Protein AF-A0A167TPV3-F1 (afdb_monomer)

Nearest PDB structures (foldseek):
  5uvm-assembly1_A  TM=7.868E-01  e=6.241E-05  Acetivibrio thermocellus DSM 1313
  4ndi-assembly2_B  TM=7.103E-01  e=3.640E-05  Homo sapiens
  6cvq-assembly2_B  TM=7.096E-01  e=4.357E-05  Homo sapiens
  6d6j-assembly1_A  TM=6.491E-01  e=2.885E-03  Legionella pneumophila subsp. pneumophila str. Philadelphia 1
  3r6f-assembly1_A-2  TM=6.588E-01  e=4.818E-02  Encephalitozoon cuniculi GB-M1

Solvent-accessible surface area (backbone atoms only — not comparable to full-atom values): 13509 Å² total; per-residue (Å²): 116,68,68,58,54,52,51,52,52,51,49,53,51,52,48,56,66,48,47,52,56,51,50,46,65,69,65,59,65,88,56,82,74,80,61,93,69,57,62,84,73,38,73,74,70,50,68,50,87,79,31,60,75,43,64,61,84,71,84,77,82,66,91,43,77,70,49,43,65,80,54,62,69,78,56,86,66,42,63,44,37,37,30,28,53,44,88,81,56,68,31,83,42,32,37,38,31,28,54,65,63,92,40,53,32,74,76,74,67,44,68,75,81,56,78,69,70,72,84,65,63,54,82,78,61,72,79,78,71,77,92,71,83,58,53,55,51,51,54,54,49,37,49,48,51,54,48,52,55,58,50,67,72,48,86,50,66,72,48,62,74,38,59,48,53,22,30,56,31,40,65,39,85,73,56,93,93,42,59,47,72,67,61,53,91,57,79,44,37,44,43,37,40,38,28,44,68,80,42,74,80,60,50,57,55,67,67,34,74,86,44,21,43,41,49,69,58,51,53,54,54,56,74,73,107

Organism: Cordyceps fumosorosea (strain ARSEF 2679) (NCBI:txid1081104)

Secondary structure (DSSP, 8-state):
-HHHHHHHHHHHHHHHHHHHHHHHHHH--S-----SS-GGG-GGGT-STTSEEEE-SSPPPPSSTTHHHHSS---TTGGGEEEEE-SS-SEEEEEEEEESS----STT--TTS--TTTTS--TTSSSS-SSS--HHHHHHHHHHHHHHHHHHT---HHHHHTEEEEEE---EEEETTEEEPP--SSSS--EEEEEEES-HHHHHHHH-TTTEEEHHHHHHHHHH-

Mean predicted aligned error: 10.51 Å

Structure (mmCIF, N/CA/C/O backbone):
data_AF-A0A167TPV3-F1
#
_entry.id   AF-A0A167TPV3-F1
#
loop_
_atom_site.group_PDB
_atom_site.id
_atom_site.type_symbol
_atom_site.label_atom_id
_atom_site.label_alt_id
_atom_site.label_comp_id
_atom_site.label_asym_id
_atom_site.label_entity_id
_atom_site.label_seq_id
_atom_site.pdbx_PDB_ins_code
_atom_site.Cartn_x
_atom_site.Cartn_y
_atom_site.Cartn_z
_atom_site.occupancy
_atom_site.B_iso_or_equiv
_atom_site.auth_seq_id
_atom_site.auth_comp_id
_atom_site.auth_asym_id
_atom_site.auth_atom_id
_atom_site.pdbx_PDB_model_num
ATOM 1 N N . MET A 1 1 ? 31.832 39.580 -0.553 1.00 79.12 1 MET A N 1
ATOM 2 C CA . MET A 1 1 ? 32.212 38.209 -0.124 1.00 79.12 1 MET A CA 1
ATOM 3 C C . MET A 1 1 ? 31.030 37.329 0.304 1.00 79.12 1 MET A C 1
ATOM 5 O O . MET A 1 1 ? 31.082 36.138 0.033 1.00 79.12 1 MET A O 1
ATOM 9 N N . GLN A 1 2 ? 29.961 37.854 0.922 1.00 88.62 2 GLN A N 1
ATOM 10 C CA . GLN A 1 2 ? 28.818 37.031 1.367 1.00 88.62 2 GLN A CA 1
ATOM 11 C C . GLN A 1 2 ? 28.069 36.313 0.225 1.00 88.62 2 GLN A C 1
ATOM 13 O O . GLN A 1 2 ? 27.700 35.152 0.367 1.00 88.62 2 GLN A O 1
ATOM 18 N N . TRP A 1 3 ? 27.894 36.965 -0.930 1.00 88.81 3 TRP A N 1
ATOM 19 C CA . TRP A 1 3 ? 27.195 36.376 -2.080 1.00 88.81 3 TRP A CA 1
ATOM 20 C C . TRP A 1 3 ? 27.910 35.137 -2.648 1.00 88.81 3 TRP A C 1
ATOM 22 O O . TRP A 1 3 ? 27.253 34.172 -3.022 1.00 88.81 3 TRP A O 1
ATOM 32 N N . ILE A 1 4 ? 29.250 35.120 -2.619 1.00 91.38 4 ILE A N 1
ATOM 33 C CA . ILE A 1 4 ? 30.065 33.969 -3.035 1.00 91.38 4 ILE A CA 1
ATOM 34 C C . ILE A 1 4 ? 29.797 32.779 -2.106 1.00 91.38 4 ILE A C 1
ATOM 36 O O . ILE A 1 4 ? 29.544 31.675 -2.578 1.00 91.38 4 ILE A O 1
ATOM 40 N N . LYS A 1 5 ? 29.762 33.001 -0.783 1.00 89.38 5 LYS A N 1
ATOM 41 C CA . LYS A 1 5 ? 29.436 31.948 0.197 1.00 89.38 5 LYS A CA 1
ATOM 42 C C . LYS A 1 5 ? 28.030 31.377 -0.023 1.00 89.38 5 LYS A C 1
ATOM 44 O O . LYS A 1 5 ? 27.846 30.165 0.027 1.00 89.38 5 LYS A O 1
ATOM 49 N N . ASN A 1 6 ? 27.054 32.234 -0.324 1.00 90.06 6 ASN A N 1
ATOM 50 C CA . ASN A 1 6 ? 25.685 31.801 -0.608 1.00 90.06 6 ASN A CA 1
ATOM 51 C C . ASN A 1 6 ? 25.601 30.966 -1.900 1.00 90.06 6 ASN A C 1
ATOM 53 O O . ASN A 1 6 ? 24.918 29.944 -1.914 1.00 90.06 6 ASN A O 1
ATOM 57 N N . ALA A 1 7 ? 26.330 31.352 -2.952 1.00 90.62 7 ALA A N 1
ATOM 58 C CA . ALA A 1 7 ? 26.386 30.603 -4.208 1.00 90.62 7 ALA A CA 1
ATOM 59 C C . ALA A 1 7 ? 27.027 29.213 -4.031 1.00 90.62 7 ALA A C 1
ATOM 61 O O . ALA A 1 7 ? 26.488 28.224 -4.525 1.00 90.62 7 ALA A O 1
ATOM 62 N N . PHE A 1 8 ? 28.119 29.115 -3.264 1.00 92.31 8 PHE A N 1
ATOM 63 C CA . PHE A 1 8 ? 28.743 27.828 -2.933 1.00 92.31 8 PHE A CA 1
ATOM 64 C C . PHE A 1 8 ? 27.812 26.916 -2.125 1.00 92.31 8 PHE A C 1
ATOM 66 O O . PHE A 1 8 ? 27.700 25.732 -2.439 1.00 92.31 8 PHE A O 1
ATOM 73 N N . ASN A 1 9 ? 27.097 27.458 -1.134 1.00 86.69 9 ASN A N 1
ATOM 74 C CA . ASN A 1 9 ? 26.125 26.684 -0.358 1.00 86.69 9 ASN A CA 1
ATOM 75 C C . ASN A 1 9 ? 24.973 26.174 -1.233 1.00 86.69 9 ASN A C 1
ATOM 77 O O . ASN A 1 9 ? 24.596 25.008 -1.129 1.00 86.69 9 ASN A O 1
ATOM 81 N N . PHE A 1 10 ? 24.441 27.012 -2.127 1.00 90.50 10 PHE A N 1
ATOM 82 C CA . PHE A 1 10 ? 23.387 26.601 -3.054 1.00 90.50 10 PHE A CA 1
ATOM 83 C C . PHE A 1 10 ? 23.862 25.496 -4.004 1.00 90.50 10 PHE A C 1
ATOM 85 O O . PHE A 1 10 ? 23.169 24.493 -4.171 1.00 90.50 10 PHE A O 1
ATOM 92 N N . LEU A 1 11 ? 25.065 25.633 -4.573 1.00 91.44 11 LEU A N 1
ATOM 93 C CA . LEU A 1 11 ? 25.644 24.624 -5.456 1.00 91.44 11 LEU A CA 1
ATOM 94 C C . LEU A 1 11 ? 25.898 23.304 -4.718 1.00 91.44 11 LEU A C 1
ATOM 96 O O . LEU A 1 11 ? 25.552 22.248 -5.237 1.00 91.44 11 LEU A O 1
ATOM 100 N N . ALA A 1 12 ? 26.436 23.344 -3.497 1.00 86.88 12 ALA A N 1
ATOM 101 C CA . ALA A 1 12 ? 26.650 22.145 -2.686 1.00 86.88 12 ALA A CA 1
ATOM 102 C C . ALA A 1 12 ? 25.328 21.422 -2.379 1.00 86.88 12 ALA A C 1
ATOM 104 O O . ALA A 1 12 ? 25.243 20.198 -2.495 1.00 86.88 12 ALA A O 1
ATOM 105 N N . ILE A 1 13 ? 24.274 22.177 -2.055 1.00 82.56 13 ILE A N 1
ATOM 106 C CA . ILE A 1 13 ? 22.928 21.637 -1.850 1.00 82.56 13 ILE A CA 1
ATOM 107 C C . ILE A 1 13 ? 22.397 21.018 -3.152 1.00 82.56 13 ILE A C 1
ATOM 109 O O . ILE A 1 13 ? 21.957 19.869 -3.141 1.00 82.56 13 ILE A O 1
ATOM 113 N N . ALA A 1 14 ? 22.488 21.724 -4.282 1.00 84.75 14 ALA A N 1
ATOM 114 C CA . ALA A 1 14 ? 22.047 21.221 -5.583 1.00 84.75 14 ALA A CA 1
ATOM 115 C C . ALA A 1 14 ? 22.793 19.938 -5.992 1.00 84.75 14 ALA A C 1
ATOM 117 O O . ALA A 1 14 ? 22.165 18.968 -6.413 1.00 84.75 14 ALA A O 1
ATOM 118 N N . VAL A 1 15 ? 24.113 19.885 -5.789 1.00 85.62 15 VAL A N 1
ATOM 119 C CA . VAL A 1 15 ? 24.931 18.689 -6.032 1.00 85.62 15 VAL A CA 1
ATOM 120 C C . VAL A 1 15 ? 24.485 17.539 -5.129 1.00 85.62 15 VAL A C 1
ATOM 122 O O . VAL A 1 15 ? 24.293 16.436 -5.627 1.00 85.62 15 VAL A O 1
ATOM 125 N N . LEU A 1 16 ? 24.218 17.766 -3.839 1.00 76.50 16 LEU A N 1
ATOM 126 C CA . LEU A 1 16 ? 23.683 16.720 -2.953 1.00 76.50 16 LEU A CA 1
ATOM 127 C C . LEU A 1 16 ? 22.317 16.188 -3.421 1.00 76.50 16 LEU A C 1
ATOM 129 O O . LEU A 1 16 ? 22.057 14.984 -3.312 1.00 76.50 16 LEU A O 1
ATOM 133 N N . TYR A 1 17 ? 21.462 17.059 -3.964 1.00 75.88 17 TYR A N 1
ATOM 134 C CA . TYR A 1 17 ? 20.163 16.679 -4.525 1.00 75.88 17 TYR A CA 1
ATOM 135 C C . TYR A 1 17 ? 20.248 16.009 -5.900 1.00 75.88 17 TYR A C 1
ATOM 137 O O . TYR A 1 17 ? 19.313 15.297 -6.245 1.00 75.88 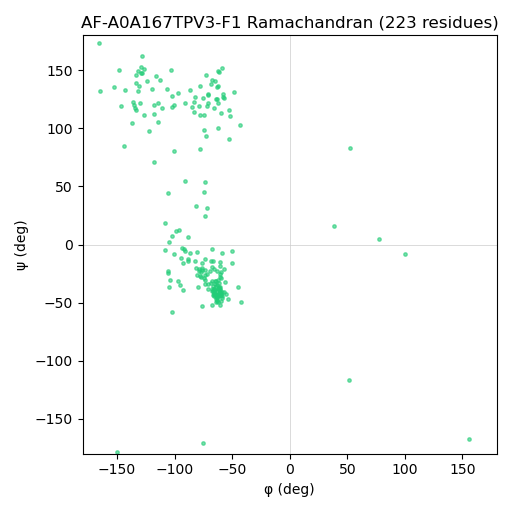17 TYR A O 1
ATOM 145 N N . LEU A 1 18 ? 21.338 16.173 -6.657 1.00 81.19 18 LEU A N 1
ATOM 146 C CA . LEU A 1 18 ? 21.560 15.494 -7.942 1.00 81.19 18 LEU A CA 1
ATOM 147 C C . LEU A 1 18 ? 22.342 14.184 -7.786 1.00 81.19 18 LEU A C 1
ATOM 149 O O . LEU A 1 18 ? 22.000 13.178 -8.404 1.00 81.19 18 LEU A O 1
ATOM 153 N N . VAL A 1 19 ? 23.345 14.157 -6.907 1.00 79.56 19 VAL A N 1
ATOM 154 C CA . VAL A 1 19 ? 24.182 12.977 -6.656 1.00 79.56 19 VAL A CA 1
ATOM 155 C C . VAL A 1 19 ? 23.358 11.849 -6.057 1.00 79.56 19 VAL A C 1
ATOM 157 O O . VAL A 1 19 ? 23.549 10.710 -6.454 1.00 79.56 19 VAL A O 1
ATOM 160 N N . LYS A 1 20 ? 22.410 12.117 -5.150 1.00 71.06 20 LYS A N 1
ATOM 161 C CA . LYS A 1 20 ? 21.583 11.049 -4.561 1.00 71.06 20 LYS A CA 1
ATOM 162 C C . LYS A 1 20 ? 20.690 10.343 -5.591 1.00 71.06 20 LYS A C 1
ATOM 164 O O . LYS A 1 20 ? 20.742 9.119 -5.622 1.00 71.06 20 LYS A O 1
ATOM 169 N N . PRO A 1 21 ? 19.918 11.040 -6.446 1.00 70.38 21 PRO A N 1
ATOM 170 C CA . PRO A 1 21 ? 19.200 10.416 -7.552 1.00 70.38 21 PRO A CA 1
ATOM 171 C C . PRO A 1 21 ? 20.122 9.727 -8.547 1.00 70.38 21 PRO A C 1
ATOM 173 O O . PRO A 1 21 ? 19.820 8.607 -8.921 1.00 70.38 21 PRO A O 1
ATOM 176 N N . VAL A 1 22 ? 21.248 10.331 -8.944 1.00 75.38 22 VAL A N 1
ATOM 177 C CA . VAL A 1 22 ? 22.185 9.696 -9.891 1.00 75.38 22 VAL A CA 1
ATOM 178 C C . VAL A 1 22 ? 22.818 8.448 -9.283 1.00 75.38 22 VAL A C 1
ATOM 180 O O . VAL A 1 22 ? 22.878 7.421 -9.939 1.00 75.38 22 VAL A O 1
ATOM 183 N N . HIS A 1 23 ? 23.226 8.491 -8.017 1.00 72.62 23 HIS A N 1
ATOM 184 C CA . HIS A 1 23 ? 23.765 7.348 -7.287 1.00 72.62 23 HIS A CA 1
ATOM 185 C C . HIS A 1 23 ? 22.697 6.275 -7.065 1.00 72.62 23 HIS A C 1
ATOM 187 O O . HIS A 1 23 ? 22.984 5.096 -7.241 1.00 72.62 23 HIS A O 1
ATOM 193 N N . TYR A 1 24 ? 21.460 6.666 -6.748 1.00 67.12 24 TYR A N 1
ATOM 194 C CA . TYR A 1 24 ? 20.320 5.757 -6.673 1.00 67.12 24 TYR A CA 1
ATOM 195 C C . TYR A 1 24 ? 20.050 5.115 -8.037 1.00 67.12 24 TYR A C 1
ATOM 197 O O . TYR A 1 24 ? 20.015 3.902 -8.108 1.00 67.12 24 TYR A O 1
ATOM 205 N N . LEU A 1 25 ? 19.969 5.881 -9.128 1.00 69.31 25 LEU A N 1
ATOM 206 C CA . LEU A 1 25 ? 19.772 5.394 -10.502 1.00 69.31 25 LEU A CA 1
ATOM 207 C C . LEU A 1 25 ? 20.941 4.532 -11.006 1.00 69.31 25 LEU A C 1
ATOM 209 O O . LEU A 1 25 ? 20.710 3.542 -11.691 1.00 69.31 25 LEU A O 1
ATOM 213 N N . ALA A 1 26 ? 22.178 4.855 -10.632 1.00 69.00 26 ALA A N 1
ATOM 214 C CA . ALA A 1 26 ? 23.369 4.078 -10.971 1.00 69.00 26 ALA A CA 1
ATOM 215 C C . ALA A 1 26 ? 23.485 2.785 -10.145 1.00 69.00 26 ALA A C 1
ATOM 217 O O . ALA A 1 26 ? 24.033 1.801 -10.632 1.00 69.00 26 ALA A O 1
ATOM 218 N N . ASN A 1 27 ? 22.948 2.766 -8.916 1.00 61.84 27 ASN A N 1
ATOM 219 C CA . ASN A 1 27 ? 22.893 1.584 -8.042 1.00 61.84 27 ASN A CA 1
ATOM 220 C C . ASN A 1 27 ? 21.521 0.914 -8.006 1.00 61.84 27 ASN A C 1
ATOM 222 O O . ASN A 1 27 ? 21.330 -0.060 -7.279 1.00 61.84 27 ASN A O 1
ATOM 226 N N . LEU A 1 28 ? 20.589 1.350 -8.852 1.00 57.72 28 LEU A N 1
ATOM 227 C CA . LEU A 1 28 ? 19.351 0.649 -9.182 1.00 57.72 28 LEU A CA 1
ATOM 228 C C . LEU A 1 28 ? 19.653 -0.577 -10.054 1.00 57.72 28 LEU A C 1
ATOM 230 O O . LEU A 1 28 ? 18.849 -0.945 -10.903 1.00 57.72 28 LEU A O 1
ATOM 234 N N . GLY A 1 29 ? 20.823 -1.196 -9.856 1.00 47.75 29 GLY A N 1
ATOM 235 C CA . GLY A 1 29 ? 21.336 -2.334 -10.590 1.00 47.75 29 GLY A CA 1
ATOM 236 C C . GLY A 1 29 ? 20.319 -3.463 -10.616 1.00 47.75 29 GLY A C 1
ATOM 237 O O . GLY A 1 29 ? 20.278 -4.271 -9.694 1.00 47.75 29 GLY A O 1
ATOM 238 N N . TRP A 1 30 ? 19.484 -3.433 -11.659 1.00 48.97 30 TRP A N 1
ATOM 239 C CA . TRP A 1 30 ? 18.976 -4.479 -12.552 1.00 48.97 30 TRP A CA 1
ATOM 240 C C . TRP A 1 30 ? 18.629 -5.849 -11.982 1.00 48.97 30 TRP A C 1
ATOM 242 O O . TRP A 1 30 ? 18.416 -6.801 -12.727 1.00 48.97 30 TRP A O 1
ATOM 252 N N . THR A 1 31 ? 18.490 -5.963 -10.676 1.00 50.03 31 THR A N 1
ATOM 253 C CA . THR A 1 31 ? 18.023 -7.164 -10.025 1.00 50.03 31 THR A CA 1
ATOM 254 C C . THR A 1 31 ? 16.695 -6.796 -9.411 1.00 50.03 31 THR A C 1
ATOM 256 O O . THR A 1 31 ? 16.602 -6.106 -8.398 1.00 50.03 31 THR A O 1
ATOM 259 N N . VAL A 1 32 ? 15.630 -7.280 -10.050 1.00 59.56 32 VAL A N 1
ATOM 260 C CA . VAL A 1 32 ? 14.498 -7.780 -9.275 1.00 59.56 32 VAL A CA 1
ATOM 261 C C . VAL A 1 32 ? 15.147 -8.582 -8.157 1.00 59.56 32 VAL A C 1
ATOM 263 O O . VAL A 1 32 ? 15.720 -9.637 -8.432 1.00 59.56 32 VAL A O 1
ATOM 266 N N . LYS A 1 33 ? 15.209 -8.032 -6.938 1.00 64.00 33 LYS A N 1
ATOM 267 C CA . LYS A 1 33 ? 15.763 -8.773 -5.811 1.00 64.00 33 LYS A CA 1
ATOM 268 C C . LYS A 1 33 ? 14.841 -9.959 -5.659 1.00 64.00 33 LYS A C 1
ATOM 270 O O . LYS A 1 33 ? 13.728 -9.813 -5.168 1.00 64.00 33 LYS A O 1
ATOM 275 N N . HIS A 1 34 ? 15.263 -11.106 -6.169 1.00 67.62 34 HIS A N 1
ATOM 276 C CA . HIS A 1 34 ? 14.493 -12.314 -6.011 1.00 67.62 34 HIS A CA 1
ATOM 277 C C . HIS A 1 34 ? 14.391 -12.531 -4.503 1.00 67.62 34 HIS A C 1
ATOM 279 O O . HIS A 1 34 ? 15.402 -12.690 -3.819 1.00 67.62 34 HIS A O 1
ATOM 285 N N . GLN A 1 35 ? 13.179 -12.405 -3.973 1.00 73.50 35 GLN A N 1
ATOM 286 C CA . GLN A 1 35 ? 12.870 -12.683 -2.581 1.00 73.50 35 GLN A CA 1
ATOM 287 C C . GLN A 1 35 ? 12.244 -14.077 -2.589 1.00 73.50 35 GLN A C 1
ATOM 289 O O . GLN A 1 35 ? 11.021 -14.170 -2.593 1.00 73.50 35 GLN A O 1
ATOM 294 N N . PRO A 1 36 ? 13.048 -15.164 -2.643 1.00 76.56 36 PRO A N 1
ATOM 295 C CA . PRO A 1 36 ? 12.509 -16.525 -2.726 1.00 76.56 36 PRO A CA 1
ATOM 296 C C . PRO A 1 36 ? 11.629 -16.855 -1.519 1.00 76.56 36 PRO A C 1
ATOM 298 O O . PRO A 1 36 ? 10.763 -17.713 -1.591 1.00 76.56 36 PRO A O 1
ATOM 301 N N . ASN A 1 37 ? 11.859 -16.151 -0.409 1.00 82.56 37 ASN A N 1
ATOM 302 C CA . ASN A 1 37 ? 11.102 -16.262 0.819 1.00 82.56 37 ASN A CA 1
ATOM 303 C C . ASN A 1 37 ? 10.535 -14.887 1.164 1.00 82.56 37 ASN A C 1
ATOM 305 O O . ASN A 1 37 ? 11.231 -14.050 1.749 1.00 82.56 37 ASN A O 1
ATOM 309 N N . CYS A 1 38 ? 9.277 -14.647 0.803 1.00 85.00 38 CYS A N 1
ATOM 310 C CA . CYS A 1 38 ? 8.569 -13.469 1.276 1.00 85.00 38 CYS A CA 1
ATOM 311 C C . CYS A 1 38 ? 8.417 -13.543 2.799 1.00 85.00 38 CYS A C 1
ATOM 313 O O . CYS A 1 38 ? 7.878 -14.510 3.338 1.00 85.00 38 CYS A O 1
ATOM 315 N N . ARG A 1 39 ? 8.876 -12.502 3.502 1.00 84.56 39 ARG A N 1
ATOM 316 C CA . ARG A 1 39 ? 8.763 -12.430 4.963 1.00 84.56 39 ARG A CA 1
ATOM 317 C C . ARG A 1 39 ? 7.304 -12.445 5.424 1.00 84.56 39 ARG A C 1
ATOM 319 O O . ARG A 1 39 ? 7.035 -13.007 6.469 1.00 84.56 39 ARG A O 1
ATOM 326 N N . PHE A 1 40 ? 6.385 -11.870 4.652 1.00 85.75 40 PHE A N 1
ATOM 327 C CA . PHE A 1 40 ? 4.963 -11.816 4.999 1.00 85.75 40 PHE A CA 1
ATOM 328 C C . PHE A 1 40 ? 4.185 -13.099 4.685 1.00 85.75 40 PHE A C 1
ATOM 330 O O . PHE A 1 40 ? 3.039 -13.213 5.094 1.00 85.75 40 PHE A O 1
ATOM 337 N N . CYS A 1 41 ? 4.793 -14.084 4.018 1.00 85.50 41 CYS A N 1
ATOM 338 C CA . CYS A 1 41 ? 4.169 -15.398 3.819 1.00 85.50 41 CYS A CA 1
ATOM 339 C C . CYS A 1 41 ? 4.418 -16.366 4.981 1.00 85.50 41 CYS A C 1
ATOM 341 O O . CYS A 1 41 ? 3.887 -17.470 4.982 1.00 85.50 41 CYS A O 1
ATOM 343 N N . LYS A 1 42 ? 5.269 -15.983 5.934 1.00 86.38 42 LYS A N 1
ATOM 344 C CA . LYS A 1 42 ? 5.638 -16.790 7.093 1.00 86.38 42 LYS A CA 1
ATOM 345 C C . LYS A 1 42 ? 4.851 -16.307 8.300 1.00 86.38 42 LYS A C 1
ATOM 347 O O . LYS A 1 42 ? 5.005 -15.146 8.677 1.00 86.38 42 LYS A O 1
ATOM 352 N N . GLU A 1 43 ? 4.043 -17.170 8.912 1.00 80.56 43 GLU A N 1
ATOM 353 C CA . GLU A 1 43 ? 3.265 -16.797 10.103 1.00 80.56 43 GLU A CA 1
ATOM 354 C C . GLU A 1 43 ? 4.172 -16.356 11.261 1.00 80.56 43 GLU A C 1
ATOM 356 O O . GLU A 1 43 ? 3.837 -15.444 12.019 1.00 80.56 43 GLU A O 1
ATOM 361 N N . GLU A 1 44 ? 5.397 -16.888 11.325 1.00 83.56 44 GLU A N 1
ATOM 362 C CA . GLU A 1 44 ? 6.388 -16.513 12.337 1.00 83.56 44 GLU A CA 1
ATOM 363 C C . GLU A 1 44 ? 6.808 -15.040 12.244 1.00 83.56 44 GLU A C 1
ATOM 365 O O . GLU A 1 44 ? 7.276 -14.447 13.220 1.00 83.56 44 GLU A O 1
ATOM 370 N N . ALA A 1 45 ? 6.645 -14.411 11.074 1.00 76.69 45 ALA A N 1
ATOM 371 C CA . ALA A 1 45 ? 6.926 -12.990 10.914 1.00 76.69 45 ALA A CA 1
ATOM 372 C C . ALA A 1 45 ? 5.951 -12.101 11.697 1.00 76.69 45 ALA A C 1
ATOM 374 O O . ALA A 1 45 ? 6.293 -10.946 11.972 1.00 76.69 45 ALA A O 1
ATOM 375 N N . PHE A 1 46 ? 4.792 -12.646 12.069 1.00 79.44 46 PHE A N 1
ATOM 376 C CA . PHE A 1 46 ? 3.726 -11.963 12.792 1.00 79.44 46 PHE A CA 1
ATOM 377 C C . PHE A 1 46 ? 3.592 -12.425 14.250 1.00 79.44 46 PHE A C 1
ATOM 379 O O . PHE A 1 46 ? 2.855 -11.820 15.021 1.00 79.44 46 PHE A O 1
ATOM 386 N N . SER A 1 47 ? 4.363 -13.428 14.685 1.00 77.19 47 SER A N 1
ATOM 387 C CA . SER A 1 47 ? 4.343 -13.919 16.074 1.00 77.19 47 SER A CA 1
ATOM 388 C C . SER A 1 47 ? 4.894 -12.927 17.105 1.00 77.19 47 SER A C 1
ATOM 390 O O . SER A 1 47 ? 4.877 -13.207 18.300 1.00 77.19 47 SER A O 1
ATOM 392 N N . LYS A 1 48 ? 5.404 -11.763 16.679 1.00 77.44 48 LYS A N 1
ATOM 393 C CA . LYS A 1 48 ? 5.716 -10.685 17.620 1.00 77.44 48 LYS A CA 1
ATOM 394 C C . LYS A 1 48 ? 4.410 -10.084 18.129 1.00 77.44 48 LYS A C 1
ATOM 396 O O . LYS A 1 48 ? 3.634 -9.540 17.342 1.00 77.44 48 LYS A O 1
ATOM 401 N N . GLU A 1 49 ? 4.211 -10.166 19.439 1.00 60.06 49 GLU A N 1
ATOM 402 C CA . GLU A 1 49 ? 3.069 -9.591 20.146 1.00 60.06 49 GLU A CA 1
ATOM 403 C C . GLU A 1 49 ? 2.845 -8.124 19.729 1.00 60.06 49 GLU A C 1
ATOM 405 O O . GLU A 1 49 ? 3.790 -7.336 19.634 1.00 60.06 49 GLU A O 1
ATOM 410 N N . GLY A 1 50 ? 1.599 -7.779 19.388 1.00 64.69 50 GLY A N 1
ATOM 411 C CA . GLY A 1 50 ? 1.210 -6.437 18.935 1.00 64.69 50 GLY A CA 1
ATOM 412 C C . GLY A 1 50 ? 1.567 -6.075 17.483 1.00 64.69 50 GLY A C 1
ATOM 413 O O . GLY A 1 50 ? 1.359 -4.927 17.076 1.00 64.69 50 GLY A O 1
ATOM 414 N N . SER A 1 51 ? 2.106 -7.010 16.687 1.00 72.56 51 SER A N 1
ATOM 415 C CA . SER A 1 51 ? 2.383 -6.758 15.263 1.00 72.56 51 SER A CA 1
ATOM 416 C C . SER A 1 51 ? 1.140 -6.881 14.378 1.00 72.56 51 SER A C 1
ATOM 418 O O . SER A 1 51 ? 0.976 -6.069 13.467 1.00 72.56 51 SER A O 1
ATOM 420 N N . ILE A 1 52 ? 0.243 -7.825 14.674 1.00 76.88 52 ILE A N 1
ATOM 421 C CA . ILE A 1 52 ? -1.082 -7.928 14.054 1.00 76.88 52 ILE A CA 1
ATOM 422 C C . ILE A 1 52 ? -2.027 -6.980 14.789 1.00 76.88 52 ILE A C 1
ATOM 424 O O . ILE A 1 52 ? -2.179 -7.067 16.005 1.00 76.88 52 ILE A O 1
ATOM 428 N N . VAL A 1 53 ? -2.635 -6.060 14.044 1.00 78.75 53 VAL A N 1
ATOM 429 C CA . VAL A 1 53 ? -3.618 -5.097 14.581 1.00 78.75 53 VAL A CA 1
ATOM 430 C C . VAL A 1 53 ? -5.025 -5.504 14.197 1.00 78.75 53 VAL A C 1
ATOM 432 O O . VAL A 1 53 ? -5.975 -5.231 14.920 1.00 78.75 53 VAL A O 1
ATOM 435 N N . TYR A 1 54 ? -5.143 -6.159 13.047 1.00 72.94 54 TYR A N 1
ATOM 436 C CA . TYR A 1 54 ? -6.396 -6.671 12.550 1.00 72.94 54 TYR A CA 1
ATOM 437 C C . TYR A 1 54 ? -6.122 -7.954 11.785 1.00 72.94 54 TYR A C 1
ATOM 439 O O . TYR A 1 54 ? -5.401 -7.967 10.783 1.00 72.94 54 TYR A O 1
ATOM 447 N N . GLU A 1 55 ? -6.708 -9.037 12.259 1.00 68.44 55 GLU A N 1
ATOM 448 C CA . GLU A 1 55 ? -6.839 -10.257 11.493 1.00 68.44 55 GLU A CA 1
ATOM 449 C C . GLU A 1 55 ? -8.253 -10.762 11.712 1.00 68.44 55 GLU A C 1
ATOM 451 O O . GLU A 1 55 ? -8.682 -10.959 12.851 1.00 68.44 55 GLU A O 1
ATOM 456 N N . VAL A 1 56 ? -8.987 -10.929 10.616 1.00 63.16 56 VAL A N 1
ATOM 457 C CA . VAL A 1 56 ? -10.287 -11.583 10.662 1.00 63.16 56 VAL A CA 1
ATOM 458 C C . VAL A 1 56 ? -10.017 -13.064 10.882 1.00 63.16 56 VAL A C 1
ATOM 460 O O . VAL A 1 56 ? -9.694 -13.796 9.946 1.00 63.16 56 VAL A O 1
ATOM 463 N N . ASN A 1 57 ? -10.033 -13.468 12.147 1.00 48.03 57 ASN A N 1
ATOM 464 C CA . ASN A 1 57 ? -10.042 -14.873 12.536 1.00 48.03 57 ASN A CA 1
ATOM 465 C C . ASN A 1 57 ? -11.445 -15.263 13.019 1.00 48.03 57 ASN A C 1
ATOM 467 O O . ASN A 1 57 ? -11.913 -16.337 12.669 1.00 48.03 57 ASN A O 1
ATOM 471 N N . GLU A 1 58 ? -12.140 -14.356 13.719 1.00 46.84 58 GLU A N 1
ATOM 472 C CA . GLU A 1 58 ? -13.558 -14.435 14.089 1.00 46.84 58 GLU A CA 1
ATOM 473 C C . GLU A 1 58 ? -14.095 -12.995 14.233 1.00 46.84 58 GLU A C 1
ATOM 475 O O . GLU A 1 58 ? -13.418 -12.136 14.803 1.00 46.84 58 GLU A O 1
ATOM 480 N N . TYR A 1 59 ? -15.279 -12.691 13.690 1.00 47.56 59 TYR A N 1
ATOM 481 C CA . TYR A 1 59 ? -15.875 -11.356 13.819 1.00 47.56 59 TYR A CA 1
ATOM 482 C C . TYR A 1 59 ? -16.444 -11.160 15.231 1.00 47.56 59 TYR A C 1
ATOM 484 O O . TYR A 1 59 ? -17.275 -11.970 15.648 1.00 47.56 59 TYR A O 1
ATOM 492 N N . PRO A 1 60 ? -16.070 -10.095 15.968 1.00 43.16 60 PRO A N 1
ATOM 493 C CA . PRO A 1 60 ? -16.764 -9.754 17.202 1.00 43.16 60 PRO A CA 1
ATOM 494 C C . PRO A 1 60 ? -18.225 -9.411 16.882 1.00 43.16 60 PRO A C 1
ATOM 496 O O . PRO A 1 60 ? -18.499 -8.696 15.915 1.00 43.16 60 PRO A O 1
ATOM 499 N N . GLU A 1 61 ? -19.172 -9.916 17.679 1.00 44.75 61 GLU A N 1
ATOM 500 C CA . GLU A 1 61 ? -20.575 -9.532 17.522 1.00 44.75 61 GLU A CA 1
ATOM 501 C C . GLU A 1 61 ? -20.712 -8.003 17.662 1.00 44.75 61 GLU A C 1
ATOM 503 O O . GLU A 1 61 ? -20.244 -7.444 18.660 1.00 44.75 61 GLU A O 1
ATOM 508 N N . PRO A 1 62 ? -21.340 -7.302 16.698 1.00 45.12 62 PRO A N 1
ATOM 509 C CA . PRO A 1 62 ? -21.421 -5.849 16.741 1.00 45.12 62 PRO A CA 1
ATOM 510 C C . PRO A 1 62 ? -22.209 -5.381 17.961 1.00 45.12 62 PRO A C 1
ATOM 512 O O . PRO A 1 62 ? -23.297 -5.895 18.254 1.00 45.12 62 PRO A O 1
ATOM 515 N N . SER A 1 63 ? -21.687 -4.358 18.633 1.00 45.62 63 SER A N 1
ATOM 516 C CA . SER A 1 63 ? -22.237 -3.867 19.898 1.00 45.62 63 SER A CA 1
ATOM 517 C C . SER A 1 63 ? -23.508 -3.022 19.717 1.00 45.62 63 SER A C 1
ATOM 519 O O . SER A 1 63 ? -24.334 -2.961 20.630 1.00 45.62 63 SER A O 1
ATOM 521 N N . CYS A 1 64 ? -23.724 -2.419 18.535 1.00 45.12 64 CYS A N 1
ATOM 522 C CA . CYS A 1 64 ? -24.938 -1.650 18.216 1.00 45.12 64 CYS A CA 1
ATOM 523 C C . CYS A 1 64 ? -25.616 -2.061 16.899 1.00 45.12 64 CYS A C 1
ATOM 525 O O . CYS A 1 64 ? -24.982 -2.484 15.936 1.00 45.12 64 CYS A O 1
ATOM 527 N N . LEU A 1 65 ? -26.937 -1.849 16.821 1.00 41.25 65 LEU A N 1
ATOM 528 C CA . LEU A 1 65 ? -27.761 -2.067 15.618 1.00 41.25 65 LEU A CA 1
ATOM 529 C C . LEU A 1 65 ? -27.340 -1.205 14.409 1.00 41.25 65 LEU A C 1
ATOM 531 O O . LEU A 1 65 ? -27.565 -1.603 13.271 1.00 41.25 65 LEU A O 1
ATOM 535 N N . CYS A 1 66 ? -26.711 -0.055 14.656 1.00 42.34 66 CYS A N 1
ATOM 536 C CA . CYS A 1 66 ? -26.101 0.803 13.640 1.00 42.34 66 CYS A CA 1
ATOM 537 C C . CYS A 1 66 ? -24.897 0.138 12.950 1.00 42.34 66 CYS A C 1
ATOM 539 O O . CYS A 1 66 ? -24.775 0.139 11.727 1.00 42.34 66 CYS A O 1
ATOM 541 N N . GLU A 1 67 ? -24.038 -0.484 13.750 1.00 44.06 67 GLU A N 1
ATOM 542 C CA . GLU A 1 67 ? -22.842 -1.215 13.334 1.00 44.06 67 GLU A CA 1
ATOM 543 C C . GLU A 1 67 ? -23.243 -2.524 12.633 1.00 44.06 67 GLU A C 1
ATOM 545 O O . GLU A 1 67 ? -22.674 -2.877 11.604 1.00 44.06 67 GLU A O 1
ATOM 550 N N . LYS A 1 68 ? -24.345 -3.157 13.070 1.00 46.12 68 LYS A N 1
ATOM 551 C CA . LYS A 1 68 ? -24.971 -4.301 12.382 1.00 46.12 68 LYS A CA 1
ATOM 552 C C . LYS A 1 68 ? -25.458 -4.002 10.964 1.00 46.12 68 LYS A C 1
ATOM 554 O O . LYS A 1 68 ? -25.689 -4.957 10.244 1.00 46.12 68 LYS A O 1
ATOM 559 N N . GLN A 1 69 ? -25.652 -2.745 10.552 1.00 47.53 69 GLN A N 1
ATOM 560 C CA . GLN A 1 69 ? -26.062 -2.403 9.178 1.00 47.53 69 GLN A CA 1
ATOM 561 C C . GLN A 1 69 ? -24.869 -2.064 8.276 1.00 47.53 69 GLN A C 1
ATOM 563 O O . GLN A 1 69 ? -24.879 -2.428 7.102 1.00 47.53 69 GLN A O 1
ATOM 568 N N . ALA A 1 70 ? -23.824 -1.436 8.825 1.00 45.62 70 ALA A N 1
ATOM 569 C CA . ALA A 1 70 ? -22.570 -1.179 8.111 1.00 45.62 70 ALA A CA 1
ATOM 570 C C . ALA A 1 70 ? -21.723 -2.457 7.935 1.00 45.62 70 ALA A C 1
ATOM 572 O O . ALA A 1 70 ? -21.106 -2.650 6.890 1.00 45.62 70 ALA A O 1
ATOM 573 N N . PHE A 1 71 ? -21.771 -3.362 8.919 1.00 42.88 71 PHE A N 1
ATOM 574 C CA . PHE A 1 71 ? -21.082 -4.658 8.934 1.00 42.88 71 PHE A CA 1
ATOM 575 C C . PHE A 1 71 ? -22.046 -5.846 8.768 1.00 42.88 71 PHE A C 1
ATOM 577 O O . PHE A 1 71 ? -21.693 -6.970 9.096 1.00 42.88 71 PHE A O 1
ATOM 584 N N . ALA A 1 72 ? -23.268 -5.626 8.265 1.00 40.53 72 ALA A N 1
ATOM 585 C CA . ALA A 1 72 ? -24.335 -6.641 8.210 1.00 40.53 72 ALA A CA 1
ATOM 586 C C . ALA A 1 72 ? -23.975 -7.923 7.457 1.00 40.53 72 ALA A C 1
ATOM 588 O O . ALA A 1 72 ? -24.629 -8.944 7.630 1.00 40.53 72 ALA A O 1
ATOM 589 N N . ASN A 1 73 ? -22.973 -7.857 6.586 1.00 44.22 73 ASN A N 1
ATOM 590 C CA . ASN A 1 73 ? -22.462 -9.001 5.860 1.00 44.22 73 ASN A CA 1
ATOM 591 C C . ASN A 1 73 ? -20.953 -8.824 5.717 1.00 44.22 73 ASN A C 1
ATOM 593 O O . ASN A 1 73 ? -20.519 -8.305 4.682 1.00 44.22 73 ASN A O 1
ATOM 597 N N . PRO A 1 74 ? -20.138 -9.223 6.712 1.00 46.06 74 PRO A N 1
ATOM 598 C CA . PRO A 1 74 ? -18.760 -9.547 6.404 1.00 46.06 7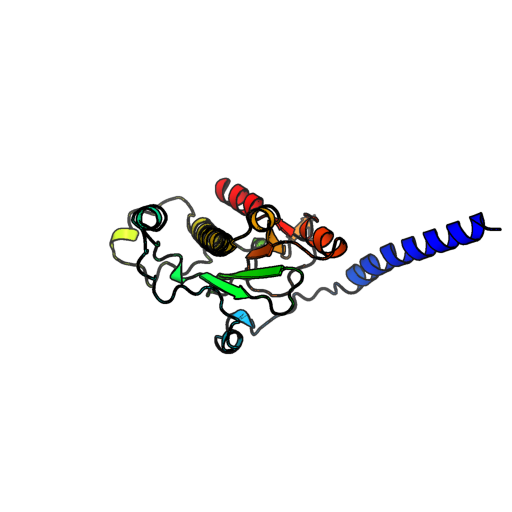4 PRO A CA 1
ATOM 599 C C . PRO A 1 74 ? -18.785 -10.537 5.249 1.00 46.06 74 PRO A C 1
ATOM 601 O O . PRO A 1 74 ? -19.303 -11.652 5.350 1.00 46.06 74 PRO A O 1
ATOM 604 N N . THR A 1 75 ? -18.336 -10.090 4.085 1.00 46.50 75 THR A N 1
ATOM 605 C CA . THR A 1 75 ? -18.212 -11.010 2.967 1.00 46.50 75 THR A CA 1
ATOM 606 C C . THR A 1 75 ? -17.098 -11.990 3.333 1.00 46.50 75 THR A C 1
ATOM 608 O O . THR A 1 75 ? -16.070 -11.524 3.827 1.00 46.50 75 THR A O 1
ATOM 611 N N . PRO A 1 76 ? -17.209 -13.292 3.012 1.00 51.69 76 PRO A N 1
ATOM 612 C CA . PRO A 1 76 ? -16.125 -14.279 3.168 1.00 51.69 76 PRO A CA 1
ATOM 613 C C . PRO A 1 76 ? -14.763 -13.871 2.559 1.00 51.69 76 PRO A C 1
ATOM 615 O O . PRO A 1 76 ? -13.776 -14.582 2.669 1.00 51.69 76 PRO A O 1
ATOM 618 N N . GLN A 1 77 ? -14.711 -12.737 1.857 1.00 53.41 77 GLN A N 1
ATOM 619 C CA . GLN A 1 77 ? -13.550 -12.158 1.199 1.00 53.41 77 GLN A CA 1
ATOM 620 C C . GLN A 1 77 ? -12.596 -11.429 2.160 1.00 53.41 77 GLN A C 1
ATOM 622 O O . GLN A 1 77 ? -11.425 -11.264 1.817 1.00 53.41 77 GLN A O 1
ATOM 627 N N . ASP A 1 78 ? -13.055 -11.019 3.344 1.00 63.22 78 ASP A N 1
ATOM 628 C CA . ASP A 1 78 ? -12.234 -10.285 4.317 1.00 63.22 78 ASP A CA 1
ATOM 629 C C . ASP A 1 78 ? -11.289 -11.216 5.112 1.00 63.22 78 ASP A C 1
ATOM 631 O O . ASP A 1 78 ? -10.208 -10.787 5.515 1.00 63.22 78 ASP A O 1
ATOM 635 N N . ASP A 1 79 ? -11.601 -12.519 5.202 1.00 70.00 79 ASP A N 1
ATOM 636 C CA . ASP A 1 79 ? -10.743 -13.571 5.791 1.00 70.00 79 ASP A CA 1
ATOM 637 C C . ASP A 1 79 ? -9.390 -13.722 5.074 1.00 70.00 79 ASP A C 1
ATOM 639 O O . ASP A 1 79 ? -8.451 -14.356 5.575 1.00 70.00 79 ASP A O 1
ATOM 643 N N . HIS A 1 80 ? -9.278 -13.148 3.875 1.00 82.25 80 HIS A N 1
ATOM 644 C CA . HIS A 1 80 ? -8.087 -13.196 3.039 1.00 82.25 80 HIS A CA 1
ATOM 645 C C . HIS A 1 80 ? -7.163 -11.998 3.222 1.00 82.25 80 HIS A C 1
ATOM 647 O O . HIS A 1 80 ? -6.097 -11.986 2.609 1.00 82.25 80 HIS A O 1
ATOM 653 N N . VAL A 1 81 ? -7.530 -11.015 4.042 1.00 88.31 81 VAL A N 1
ATOM 654 C CA . VAL A 1 81 ? -6.733 -9.811 4.283 1.00 88.31 81 VAL A CA 1
ATOM 655 C C . VAL A 1 81 ? -6.290 -9.768 5.745 1.00 88.31 81 VAL A C 1
ATOM 657 O O . VAL A 1 81 ? -7.004 -10.186 6.651 1.00 88.31 81 VAL A O 1
ATOM 660 N N . ARG A 1 82 ? -5.084 -9.259 5.988 1.00 89.81 82 ARG A N 1
ATOM 661 C CA . ARG A 1 82 ? -4.570 -8.959 7.330 1.00 89.81 82 ARG A CA 1
ATOM 662 C C . ARG A 1 82 ? -3.978 -7.562 7.376 1.00 89.81 82 ARG A C 1
ATOM 664 O O . ARG A 1 82 ? -3.439 -7.090 6.373 1.00 89.81 82 ARG A O 1
ATOM 671 N N . ALA A 1 83 ? -4.044 -6.917 8.537 1.00 92.31 83 ALA A N 1
ATOM 672 C CA . ALA A 1 83 ? -3.382 -5.646 8.784 1.00 92.31 83 ALA A CA 1
ATOM 673 C C . ALA A 1 83 ? -2.371 -5.739 9.924 1.00 92.31 83 ALA A C 1
ATOM 675 O O . ALA A 1 83 ? -2.650 -6.255 11.011 1.00 92.31 83 ALA A O 1
ATOM 676 N N . VAL A 1 84 ? -1.193 -5.174 9.681 1.00 91.44 84 VAL A N 1
ATOM 677 C CA . VAL A 1 84 ? -0.076 -5.196 10.623 1.00 91.44 84 VAL A CA 1
ATOM 678 C C . VAL A 1 84 ? 0.477 -3.801 10.861 1.00 91.44 84 VAL A C 1
ATOM 680 O O . VAL A 1 84 ? 0.496 -2.957 9.962 1.00 91.44 84 VAL A O 1
ATOM 683 N N . ASN A 1 85 ? 0.961 -3.562 12.075 1.00 90.06 85 ASN A N 1
ATOM 684 C CA . ASN A 1 85 ? 1.692 -2.350 12.417 1.00 90.06 85 ASN A CA 1
ATOM 685 C C . ASN A 1 85 ? 3.072 -2.374 11.755 1.00 90.06 85 ASN A C 1
ATOM 687 O O . ASN A 1 85 ? 3.849 -3.322 11.905 1.00 90.06 85 ASN A O 1
ATOM 691 N N . ASN A 1 86 ? 3.426 -1.291 11.072 1.00 88.12 86 ASN A N 1
ATOM 692 C CA . ASN A 1 86 ? 4.784 -1.103 10.600 1.00 88.12 86 ASN A CA 1
ATOM 693 C C . ASN A 1 86 ? 5.693 -0.737 11.783 1.00 88.12 86 ASN A C 1
ATOM 695 O O . ASN A 1 86 ? 5.629 0.360 12.325 1.00 88.12 86 ASN A O 1
ATOM 699 N N . LEU A 1 87 ? 6.605 -1.636 12.149 1.00 79.25 87 LEU A N 1
ATOM 700 C CA . LEU A 1 87 ? 7.523 -1.424 13.276 1.00 79.25 87 LEU A CA 1
ATOM 701 C C . LEU A 1 87 ? 8.436 -0.198 13.097 1.00 79.25 87 LEU A C 1
ATOM 703 O O . LEU A 1 87 ? 8.831 0.432 14.074 1.00 79.25 87 LEU A O 1
ATOM 707 N N . ASN A 1 88 ? 8.739 0.184 11.853 1.00 76.94 88 ASN A N 1
ATOM 708 C CA . ASN A 1 88 ? 9.540 1.369 11.542 1.00 76.94 88 ASN A CA 1
ATOM 709 C C . ASN A 1 88 ? 8.640 2.599 11.354 1.00 76.94 88 ASN A C 1
ATOM 711 O O . ASN A 1 88 ? 8.672 3.250 10.302 1.00 76.94 88 ASN A O 1
ATOM 715 N N . ASN A 1 89 ? 7.813 2.889 12.364 1.00 67.00 89 ASN A N 1
ATOM 716 C CA . ASN A 1 89 ? 6.776 3.916 12.309 1.00 67.00 89 ASN A CA 1
ATOM 717 C C . ASN A 1 89 ? 7.343 5.272 11.866 1.00 67.00 89 ASN A C 1
ATOM 719 O O . ASN A 1 89 ? 8.168 5.904 12.528 1.00 67.00 89 ASN A O 1
ATOM 723 N N . SER A 1 90 ? 6.885 5.728 10.701 1.00 71.12 90 SER A N 1
ATOM 724 C CA . SER A 1 90 ? 7.225 7.045 10.154 1.00 71.12 90 SER A CA 1
ATOM 725 C C . SER A 1 90 ? 6.227 8.141 10.547 1.00 71.12 90 SER A C 1
ATOM 727 O O . SER A 1 90 ? 6.436 9.316 10.237 1.00 71.12 90 SER A O 1
ATOM 729 N N . SER A 1 91 ? 5.173 7.747 11.253 1.00 85.06 91 SER A N 1
ATOM 730 C CA . SER A 1 91 ? 3.967 8.508 11.562 1.00 85.06 91 SER A CA 1
ATOM 731 C C . SER A 1 91 ? 3.384 8.048 12.908 1.00 85.06 91 SER A C 1
ATOM 733 O O . SER A 1 91 ? 3.993 7.213 13.581 1.00 85.06 91 SER A O 1
ATOM 735 N N . THR A 1 92 ? 2.251 8.610 13.343 1.00 86.94 92 THR A N 1
ATOM 736 C CA . THR A 1 92 ? 1.587 8.160 14.586 1.00 86.94 92 THR A CA 1
ATOM 737 C C . THR A 1 92 ? 0.956 6.782 14.427 1.00 86.94 92 THR A C 1
ATOM 739 O O . THR A 1 92 ? 1.068 5.964 15.332 1.00 86.94 92 THR A O 1
ATOM 742 N N . HIS A 1 93 ? 0.376 6.510 13.257 1.00 90.81 93 HIS A N 1
ATOM 743 C CA . HIS A 1 93 ? -0.045 5.173 12.848 1.00 90.81 93 HIS A CA 1
ATOM 744 C C . HIS A 1 93 ? 0.466 4.894 11.439 1.00 90.81 93 HIS A C 1
ATOM 746 O O . HIS A 1 93 ? 0.342 5.745 10.549 1.00 90.81 93 HIS A O 1
ATOM 752 N N . HIS A 1 94 ? 1.070 3.725 11.242 1.00 92.56 94 HIS A N 1
ATOM 753 C CA . HIS A 1 94 ? 1.489 3.239 9.934 1.00 92.56 94 HIS A CA 1
ATOM 754 C C . HIS A 1 94 ? 1.132 1.760 9.836 1.00 92.56 94 HIS A C 1
ATOM 756 O O . HIS A 1 94 ? 1.824 0.919 10.401 1.00 92.56 94 HIS A O 1
ATOM 762 N N . TRP A 1 95 ? 0.074 1.445 9.096 1.00 93.94 95 TRP A N 1
ATOM 763 C CA . TRP A 1 95 ? -0.349 0.067 8.862 1.00 93.94 95 TRP A CA 1
ATOM 764 C C . TRP A 1 95 ? 0.047 -0.425 7.474 1.00 93.94 95 TRP A C 1
ATOM 766 O O . TRP A 1 95 ? 0.121 0.354 6.516 1.00 93.94 95 TRP A O 1
ATOM 776 N N . PHE A 1 96 ? 0.277 -1.731 7.382 1.00 93.69 96 PHE A N 1
ATOM 777 C CA . PHE A 1 96 ? 0.282 -2.475 6.131 1.00 93.69 96 PHE A CA 1
ATOM 778 C C . PHE A 1 96 ? -0.922 -3.403 6.118 1.00 93.69 96 PHE A C 1
ATOM 780 O O . PHE A 1 96 ? -1.011 -4.293 6.958 1.00 93.69 96 PHE A O 1
ATOM 787 N N . ILE A 1 97 ? -1.822 -3.203 5.164 1.00 94.25 97 ILE A N 1
ATOM 788 C CA . ILE A 1 97 ? -2.954 -4.094 4.906 1.00 94.25 97 ILE A CA 1
ATOM 789 C C . ILE A 1 97 ? -2.581 -4.931 3.688 1.00 94.25 97 ILE A C 1
ATOM 791 O O . ILE A 1 97 ? -2.161 -4.363 2.685 1.00 94.25 97 ILE A O 1
ATOM 795 N N . MET A 1 98 ? -2.671 -6.254 3.756 1.00 93.06 98 MET A N 1
ATOM 796 C CA . MET A 1 98 ? -2.180 -7.148 2.701 1.00 93.06 98 MET A CA 1
ATOM 797 C C . MET A 1 98 ? -3.016 -8.427 2.592 1.00 93.06 98 MET A C 1
ATOM 799 O O . MET A 1 98 ? -3.536 -8.885 3.611 1.00 93.06 98 MET A O 1
ATOM 803 N N . PRO A 1 99 ? -3.126 -9.040 1.400 1.00 91.25 99 PRO A N 1
ATOM 804 C CA . PRO A 1 99 ? -3.646 -10.394 1.278 1.00 91.25 99 PRO A CA 1
ATOM 805 C C . PRO A 1 99 ? -2.762 -11.396 2.033 1.00 91.25 99 PRO A C 1
ATOM 807 O O . PRO A 1 99 ? -1.541 -11.237 2.083 1.00 91.25 99 PRO A O 1
ATOM 810 N N . LYS A 1 100 ? -3.363 -12.466 2.561 1.00 86.31 100 LYS A N 1
ATOM 811 C CA . LYS A 1 100 ? -2.647 -13.639 3.093 1.00 86.31 100 LYS A CA 1
ATOM 812 C C . LYS A 1 100 ? -1.880 -14.368 1.979 1.00 86.31 100 LYS A C 1
ATOM 814 O O . LYS A 1 100 ? -0.781 -14.869 2.198 1.00 86.31 100 LYS A O 1
ATOM 819 N N . GLU A 1 101 ? -2.433 -14.382 0.766 1.00 85.81 101 GLU A N 1
ATOM 820 C CA . GLU A 1 101 ? -1.752 -14.904 -0.419 1.00 85.81 101 GLU A CA 1
ATOM 821 C C . GLU A 1 101 ? -0.641 -13.967 -0.900 1.00 85.81 101 GLU A C 1
ATOM 823 O O . GLU A 1 101 ? -0.742 -12.740 -0.831 1.00 85.81 101 GLU A O 1
ATOM 828 N N . HIS A 1 102 ? 0.427 -14.561 -1.428 1.00 87.12 102 HIS A N 1
ATOM 829 C CA . HIS A 1 102 ? 1.524 -13.817 -2.013 1.00 87.12 102 HIS A CA 1
ATOM 830 C C . HIS A 1 102 ? 1.151 -13.238 -3.378 1.00 87.12 102 HIS A C 1
ATOM 832 O O . HIS A 1 102 ? 1.263 -13.902 -4.407 1.00 87.12 102 HIS A O 1
ATOM 838 N N . LEU A 1 103 ? 0.785 -11.964 -3.393 1.00 89.12 103 LEU A N 1
ATOM 839 C CA . LEU A 1 103 ? 0.711 -11.167 -4.614 1.00 89.12 103 LEU A CA 1
ATOM 840 C C . LEU A 1 103 ? 1.885 -10.211 -4.611 1.00 89.12 103 LEU A C 1
ATOM 842 O O . LEU A 1 103 ? 2.129 -9.601 -3.586 1.00 89.12 103 LEU A O 1
ATOM 846 N N . ARG A 1 104 ? 2.630 -10.057 -5.705 1.00 88.12 104 ARG A N 1
ATOM 847 C CA . ARG A 1 104 ? 3.850 -9.235 -5.666 1.00 88.12 104 ARG A CA 1
ATOM 848 C C . ARG A 1 104 ? 3.55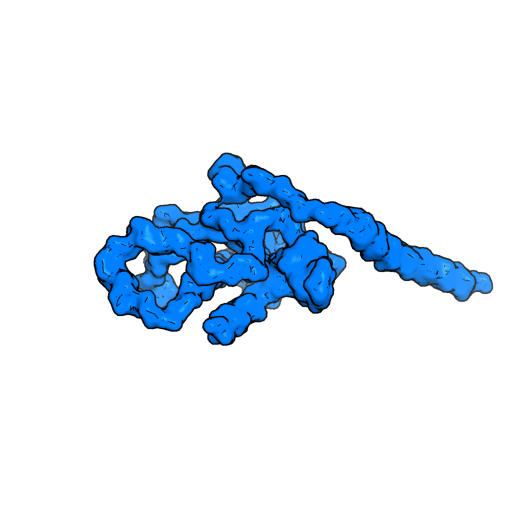5 -7.752 -5.446 1.00 88.12 104 ARG A C 1
ATOM 850 O O . ARG A 1 104 ? 4.166 -7.116 -4.591 1.00 88.12 104 ARG A O 1
ATOM 857 N N . ASP A 1 105 ? 2.667 -7.201 -6.271 1.00 90.50 105 ASP A N 1
ATOM 858 C CA . ASP A 1 105 ? 2.391 -5.771 -6.346 1.00 90.50 105 ASP A CA 1
ATOM 859 C C . ASP A 1 105 ? 1.100 -5.455 -7.114 1.00 90.50 105 ASP A C 1
ATOM 861 O O . ASP A 1 105 ? 0.465 -6.338 -7.688 1.00 90.50 105 ASP A O 1
ATOM 865 N N . ILE A 1 106 ? 0.714 -4.175 -7.114 1.00 92.44 106 ILE A N 1
ATOM 866 C CA . ILE A 1 106 ? -0.533 -3.704 -7.726 1.00 92.44 106 ILE A CA 1
ATOM 867 C C . ILE A 1 106 ? -0.506 -3.714 -9.262 1.00 92.44 106 ILE A C 1
ATOM 869 O O . ILE A 1 106 ? -1.556 -3.785 -9.898 1.00 92.44 106 ILE A O 1
ATOM 873 N N . GLU A 1 107 ? 0.674 -3.621 -9.877 1.00 90.06 107 GLU A N 1
ATOM 874 C CA . GLU A 1 107 ? 0.810 -3.560 -11.338 1.00 90.06 107 GLU A CA 1
ATOM 875 C C . GLU A 1 107 ? 0.624 -4.951 -11.956 1.00 90.06 107 GLU A C 1
ATOM 877 O O . GLU A 1 107 ? 0.129 -5.070 -13.075 1.00 90.06 107 GLU A O 1
ATOM 882 N N . ASN A 1 108 ? 0.948 -5.994 -11.190 1.00 83.56 108 ASN A N 1
ATOM 883 C CA . ASN A 1 108 ? 0.764 -7.389 -11.567 1.00 83.56 108 ASN A CA 1
ATOM 884 C C . ASN A 1 108 ? -0.616 -7.953 -11.199 1.00 83.56 108 ASN A C 1
ATOM 886 O O . ASN A 1 108 ? -0.832 -9.142 -11.387 1.00 83.56 108 ASN A O 1
ATOM 890 N N . LEU A 1 109 ? -1.573 -7.160 -10.704 1.00 84.38 109 LEU A N 1
ATOM 891 C CA . LEU A 1 109 ? -2.927 -7.667 -10.459 1.00 84.38 109 LEU A CA 1
ATOM 892 C C . LEU A 1 109 ? -3.621 -8.046 -11.778 1.00 84.38 109 LEU A C 1
ATOM 894 O O . LEU A 1 109 ? -3.888 -7.192 -12.632 1.00 84.38 109 LEU A O 1
ATOM 898 N N . THR A 1 110 ? -3.943 -9.334 -11.906 1.00 78.19 110 THR A N 1
ATOM 899 C CA . THR A 1 110 ? -4.669 -9.942 -13.029 1.00 78.19 110 THR A CA 1
ATOM 900 C C . THR A 1 110 ? -5.838 -10.754 -12.481 1.00 78.19 110 THR A C 1
ATOM 902 O O . THR A 1 110 ? -5.832 -11.140 -11.311 1.00 78.19 110 THR A O 1
ATOM 905 N N . SER A 1 111 ? -6.809 -11.072 -13.339 1.00 69.81 111 SER A N 1
ATOM 906 C CA . SER A 1 111 ? -7.950 -11.957 -13.036 1.00 69.81 111 SER A CA 1
ATOM 907 C C . SER A 1 111 ? -7.571 -13.232 -12.301 1.00 69.81 111 SER A C 1
ATOM 909 O O . SER A 1 111 ? -8.358 -13.750 -11.511 1.00 69.81 111 SER A O 1
ATOM 911 N N . GLU A 1 112 ? -6.405 -13.766 -12.662 1.00 65.62 112 GLU A N 1
ATOM 912 C CA . GLU A 1 112 ? -5.931 -15.101 -12.316 1.00 65.62 112 GLU A CA 1
ATOM 913 C C . GLU A 1 112 ? -5.335 -15.160 -10.914 1.00 65.62 112 GLU A C 1
ATOM 915 O O . GLU A 1 112 ? -5.280 -16.230 -10.317 1.00 65.62 112 GLU A O 1
ATOM 920 N N . HIS A 1 113 ? -4.943 -14.010 -10.365 1.00 62.97 113 HIS A N 1
ATOM 921 C CA . HIS A 1 113 ? -4.286 -13.884 -9.069 1.00 62.97 113 HIS A CA 1
ATOM 922 C C . HIS A 1 113 ? -5.215 -14.097 -7.870 1.00 62.97 113 HIS A C 1
ATOM 924 O O . HIS A 1 113 ? -4.920 -13.605 -6.786 1.00 62.97 113 HIS A O 1
ATOM 930 N N . ILE A 1 114 ? -6.325 -14.827 -8.042 1.00 54.66 114 ILE A N 1
ATOM 931 C CA . ILE A 1 114 ? -7.079 -15.331 -6.899 1.00 54.66 114 ILE A CA 1
ATOM 932 C C . ILE A 1 114 ? -7.501 -16.804 -7.081 1.00 54.66 114 ILE A C 1
ATOM 934 O O . ILE A 1 114 ? -8.333 -17.112 -7.940 1.00 54.66 114 ILE A O 1
ATOM 938 N N . PRO A 1 115 ? -7.066 -17.720 -6.193 1.00 49.19 115 PRO A N 1
ATOM 939 C CA . PRO A 1 115 ? -7.592 -19.067 -6.030 1.00 49.19 115 PRO A CA 1
ATOM 940 C C . PRO A 1 115 ? -8.872 -19.078 -5.170 1.00 49.19 115 PRO A C 1
ATOM 942 O O . PRO A 1 115 ? -9.169 -20.069 -4.503 1.00 49.19 115 PRO A O 1
ATOM 945 N N . LEU A 1 116 ? -9.705 -18.027 -5.247 1.00 48.59 116 LEU A N 1
ATOM 946 C CA . LEU A 1 116 ? -11.024 -17.932 -4.585 1.00 48.59 116 LEU A CA 1
ATOM 947 C C . LEU A 1 116 ? -11.980 -19.056 -5.033 1.00 48.59 116 LEU A C 1
ATOM 949 O O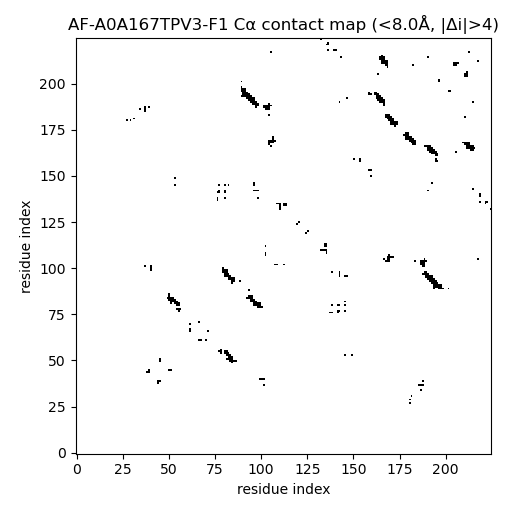 . LEU A 1 116 ? -13.060 -19.237 -4.477 1.00 48.59 116 LEU A O 1
ATOM 953 N N . ARG A 1 117 ? -11.579 -19.843 -6.037 1.00 43.97 117 ARG A N 1
ATOM 954 C CA . ARG A 1 117 ? -12.332 -20.968 -6.580 1.00 43.97 117 ARG A CA 1
ATOM 955 C C . ARG A 1 117 ? -12.376 -22.216 -5.702 1.00 43.97 117 ARG A C 1
ATOM 957 O O . ARG A 1 117 ? -13.267 -23.022 -5.944 1.00 43.97 117 ARG A O 1
ATOM 964 N N . LYS A 1 118 ? -11.456 -22.444 -4.752 1.00 44.69 118 LYS A N 1
ATOM 965 C CA . LYS A 1 118 ? -11.380 -23.778 -4.112 1.00 44.69 118 LYS A CA 1
ATOM 966 C C . LYS A 1 118 ? -12.108 -23.922 -2.777 1.00 44.69 118 LYS A C 1
ATOM 968 O O . LYS A 1 118 ? -12.647 -24.996 -2.543 1.00 44.69 118 LYS A O 1
ATOM 973 N N . THR A 1 119 ? -12.208 -22.880 -1.955 1.00 43.03 119 THR A N 1
ATOM 974 C CA . THR A 1 119 ? -12.812 -23.023 -0.612 1.00 43.03 119 THR A CA 1
ATOM 975 C C . THR A 1 119 ? -14.218 -22.429 -0.504 1.00 43.03 119 THR A C 1
ATOM 977 O O . THR A 1 119 ? -15.022 -22.924 0.274 1.00 43.03 119 THR A O 1
ATOM 980 N N . CYS A 1 120 ? -14.573 -21.451 -1.348 1.00 39.09 120 CYS A N 1
ATOM 981 C CA . CYS A 1 120 ? -15.921 -20.860 -1.390 1.00 39.09 120 CYS A CA 1
ATOM 982 C C . CYS A 1 120 ? -16.841 -21.470 -2.466 1.00 39.09 120 CYS A C 1
ATOM 984 O O . CYS A 1 120 ? -17.921 -20.940 -2.726 1.00 39.09 120 CYS A O 1
ATOM 986 N N . ALA A 1 121 ? -16.464 -22.600 -3.078 1.00 38.94 121 ALA A N 1
ATOM 987 C CA . ALA A 1 121 ? -17.310 -23.349 -4.013 1.00 38.94 121 ALA A CA 1
ATOM 988 C C . ALA A 1 121 ? -18.448 -24.108 -3.295 1.00 38.94 121 ALA A C 1
ATOM 990 O O . ALA A 1 121 ? -18.669 -25.300 -3.501 1.00 38.94 121 ALA A O 1
ATOM 991 N N . SER A 1 122 ? -19.229 -23.389 -2.489 1.00 44.72 122 SER A N 1
ATOM 992 C CA . SER A 1 122 ? -20.661 -23.642 -2.406 1.00 44.72 122 SER A CA 1
ATOM 993 C C . SER A 1 122 ? -21.219 -23.503 -3.827 1.00 44.72 122 SER A C 1
ATOM 995 O O . SER A 1 122 ? -20.986 -22.498 -4.503 1.00 44.72 122 SER A O 1
ATOM 997 N N . LYS A 1 123 ? -21.928 -24.533 -4.302 1.00 44.28 123 LYS A N 1
ATOM 998 C CA . LYS A 1 123 ? -22.451 -24.686 -5.676 1.00 44.28 123 LYS A CA 1
ATOM 999 C C . LYS A 1 123 ? -23.227 -23.468 -6.217 1.00 44.28 123 LYS A C 1
ATOM 1001 O O . LYS A 1 123 ? -23.405 -23.359 -7.425 1.00 44.28 123 LYS A O 1
ATOM 1006 N N . ILE A 1 124 ? -23.634 -22.543 -5.348 1.00 49.50 124 ILE A N 1
ATOM 1007 C CA . ILE A 1 124 ? -24.425 -21.344 -5.650 1.00 49.50 124 ILE A CA 1
ATOM 1008 C C . ILE A 1 124 ? -23.612 -20.251 -6.378 1.00 49.50 124 ILE A C 1
ATOM 1010 O O . ILE A 1 124 ? -24.178 -19.493 -7.159 1.00 49.50 124 ILE A O 1
ATOM 1014 N N . TYR A 1 125 ? -22.285 -20.185 -6.211 1.00 47.06 125 TYR A N 1
ATOM 1015 C CA . TYR A 1 125 ? -21.486 -19.078 -6.771 1.00 47.06 125 TYR A CA 1
ATOM 1016 C C . TYR A 1 125 ? -20.980 -19.294 -8.207 1.00 47.06 125 TYR A C 1
ATOM 1018 O O . TYR A 1 125 ? -20.529 -18.346 -8.849 1.00 47.06 125 TYR A O 1
ATOM 1026 N N . SER A 1 126 ? -21.071 -20.516 -8.746 1.00 45.44 126 SER A N 1
ATOM 1027 C CA . SER A 1 126 ? -20.531 -20.829 -10.082 1.00 45.44 126 SER A CA 1
ATOM 1028 C C . SER A 1 126 ? -21.385 -20.315 -11.249 1.00 45.44 126 SER A C 1
ATOM 1030 O O . SER A 1 126 ? -20.857 -20.117 -12.340 1.00 45.44 126 SER A O 1
ATOM 1032 N N . SER A 1 127 ? -22.677 -20.051 -11.029 1.00 46.19 127 SER A N 1
ATOM 1033 C CA . SER A 1 127 ? -23.624 -19.652 -12.080 1.00 46.19 127 SER A CA 1
ATOM 1034 C C . SER A 1 127 ? -23.798 -18.138 -12.242 1.00 46.19 127 SER A C 1
ATOM 1036 O O . SER A 1 127 ? -24.388 -17.707 -13.227 1.00 46.19 127 SER A O 1
ATOM 1038 N N . LEU A 1 128 ? -23.289 -17.325 -11.309 1.00 47.38 128 LEU A N 1
ATOM 1039 C CA . LEU A 1 128 ? -23.459 -15.860 -11.314 1.00 47.38 128 LEU A CA 1
ATOM 1040 C C . LEU A 1 128 ? -22.248 -15.082 -11.851 1.00 47.38 128 LEU A C 1
ATOM 1042 O O . LEU A 1 128 ? -22.350 -13.881 -12.078 1.00 47.38 128 LEU A O 1
ATOM 1046 N N . PHE A 1 129 ? -21.119 -15.747 -12.100 1.00 46.88 129 PHE A N 1
ATOM 1047 C CA . PHE A 1 129 ? -19.886 -15.1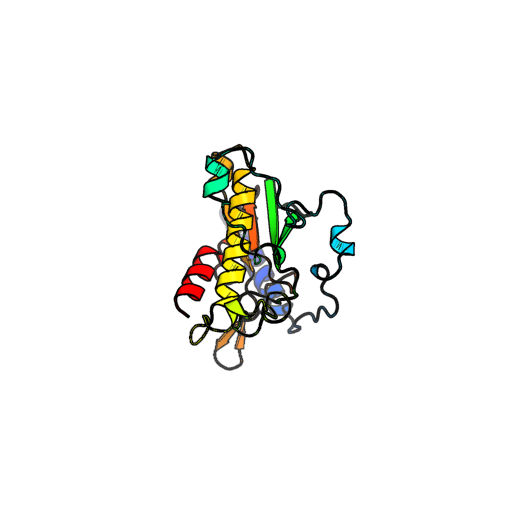03 -12.558 1.00 46.88 129 PHE A CA 1
ATOM 1048 C C . PHE A 1 129 ? -19.470 -15.603 -13.938 1.00 46.88 129 PHE A C 1
ATOM 1050 O O . PHE A 1 129 ? -18.486 -16.320 -14.110 1.00 46.88 129 PHE A O 1
ATOM 1057 N N . SER A 1 130 ? -20.246 -15.193 -14.935 1.00 44.00 130 SER A N 1
ATOM 1058 C CA . SER A 1 130 ? -19.881 -15.272 -16.344 1.00 44.00 130 SER A CA 1
ATOM 1059 C C . SER A 1 130 ? -19.741 -13.844 -16.880 1.00 44.00 130 SER A C 1
ATOM 1061 O O . SER A 1 130 ? -20.693 -13.074 -16.816 1.00 44.00 130 SER A O 1
ATOM 1063 N N . ALA A 1 131 ? -18.551 -13.521 -17.396 1.00 42.44 131 ALA A N 1
ATOM 1064 C CA . ALA A 1 131 ? -18.215 -12.395 -18.284 1.00 42.44 131 ALA A CA 1
ATOM 1065 C C . ALA A 1 131 ? -17.559 -11.103 -17.741 1.00 42.44 131 ALA A C 1
ATOM 1067 O O . ALA A 1 131 ? -17.056 -10.342 -18.562 1.00 42.44 131 ALA A O 1
ATOM 1068 N N . THR A 1 132 ? -17.408 -10.860 -16.437 1.00 44.38 132 THR A N 1
ATOM 1069 C CA . THR A 1 132 ? -16.579 -9.726 -15.956 1.00 44.38 132 THR A CA 1
ATOM 1070 C C . THR A 1 132 ? -15.648 -10.160 -14.847 1.00 44.38 132 THR A C 1
ATOM 1072 O O . THR A 1 132 ? -16.063 -10.935 -13.999 1.00 44.38 132 THR A O 1
ATOM 1075 N N . ASN A 1 133 ? -14.415 -9.660 -14.886 1.00 51.97 133 ASN A N 1
ATOM 1076 C CA . ASN A 1 133 ? -13.255 -9.994 -14.066 1.00 51.97 133 ASN A CA 1
ATOM 1077 C C . ASN A 1 133 ? -13.316 -9.337 -12.661 1.00 51.97 133 ASN A C 1
ATOM 1079 O O . ASN A 1 133 ? -12.741 -8.268 -12.457 1.00 51.97 133 ASN A O 1
ATOM 1083 N N . PRO A 1 134 ? -14.034 -9.907 -11.675 1.00 56.09 134 PRO A N 1
ATOM 1084 C CA . PRO A 1 134 ? -14.431 -9.213 -10.448 1.00 56.09 134 PRO A CA 1
ATOM 1085 C C . PRO A 1 134 ? -13.403 -9.379 -9.322 1.00 56.09 134 PRO A C 1
ATOM 1087 O O . PRO A 1 134 ? -13.546 -8.803 -8.248 1.00 56.09 134 PRO A O 1
ATOM 1090 N N . THR A 1 135 ? -12.370 -10.191 -9.542 1.00 73.06 135 THR A N 1
ATOM 1091 C CA . THR A 1 135 ? -11.557 -10.785 -8.484 1.00 73.06 135 THR A CA 1
ATOM 1092 C C . THR A 1 135 ? -10.586 -9.773 -7.885 1.00 73.06 135 THR A C 1
ATOM 1094 O O . THR A 1 135 ? -10.630 -9.537 -6.680 1.00 73.06 135 THR A O 1
ATOM 1097 N N . CYS A 1 136 ? -9.774 -9.082 -8.692 1.00 81.31 136 CYS A N 1
ATOM 1098 C CA . CYS A 1 136 ? -8.849 -8.065 -8.163 1.00 81.31 136 CYS A CA 1
ATOM 1099 C C . CYS A 1 136 ? -9.572 -6.924 -7.445 1.00 81.31 136 CYS A C 1
ATOM 1101 O O . CYS A 1 136 ? -9.088 -6.418 -6.436 1.00 81.31 136 CYS A O 1
ATOM 1103 N N . ARG A 1 137 ? -10.726 -6.516 -7.984 1.00 84.56 137 ARG A N 1
ATOM 1104 C CA . ARG A 1 137 ? -11.542 -5.445 -7.418 1.00 84.56 137 ARG A CA 1
ATOM 1105 C C . ARG A 1 137 ? -12.041 -5.815 -6.027 1.00 84.56 137 ARG A C 1
ATOM 1107 O O . ARG A 1 137 ? -11.844 -5.032 -5.109 1.00 84.56 137 ARG A O 1
ATOM 1114 N N . VAL A 1 138 ? -12.581 -7.022 -5.875 1.00 85.69 138 VAL A N 1
ATOM 1115 C CA . VAL A 1 138 ? -13.009 -7.575 -4.585 1.00 85.69 138 VAL A CA 1
ATOM 1116 C C . VAL A 1 138 ? -11.889 -7.535 -3.543 1.00 85.69 138 VAL A C 1
ATOM 1118 O O . VAL A 1 138 ? -12.120 -7.096 -2.420 1.00 85.69 138 VAL A O 1
ATOM 1121 N N . LEU A 1 139 ? -10.674 -7.960 -3.906 1.00 87.44 139 LEU A N 1
ATOM 1122 C CA . LEU A 1 139 ? -9.550 -7.961 -2.968 1.00 87.44 139 LEU A CA 1
ATOM 1123 C C . LEU A 1 139 ? -9.178 -6.538 -2.530 1.00 87.44 139 LEU A C 1
ATOM 1125 O O . LEU A 1 139 ? -8.997 -6.285 -1.342 1.00 87.44 139 LEU A O 1
ATOM 1129 N N . VAL A 1 140 ? -9.065 -5.604 -3.477 1.00 91.19 140 VAL A N 1
ATOM 1130 C CA . VAL A 1 140 ? -8.719 -4.213 -3.149 1.00 91.19 140 VAL A CA 1
ATOM 1131 C C . VAL A 1 140 ? -9.837 -3.543 -2.344 1.00 91.19 140 VAL A C 1
ATOM 1133 O O . VAL A 1 140 ? -9.534 -2.800 -1.417 1.00 91.19 140 VAL A O 1
ATOM 1136 N N . GLU A 1 141 ? -11.106 -3.853 -2.625 1.00 90.62 141 GLU A N 1
ATOM 1137 C CA . GLU A 1 141 ? -12.254 -3.415 -1.818 1.00 90.62 141 GLU A CA 1
ATOM 1138 C C . GLU A 1 141 ? -12.204 -3.981 -0.391 1.00 90.62 141 GLU A C 1
ATOM 1140 O O . GLU A 1 141 ? -12.486 -3.251 0.554 1.00 90.62 141 GLU A O 1
ATOM 1145 N N . ALA A 1 142 ? -11.801 -5.242 -0.207 1.00 89.06 142 ALA A N 1
ATOM 1146 C CA . ALA A 1 142 ? -11.600 -5.822 1.123 1.00 89.06 142 ALA A CA 1
ATOM 1147 C C . ALA A 1 142 ? -10.486 -5.095 1.892 1.00 89.06 142 ALA A C 1
ATOM 1149 O O . ALA A 1 142 ? -10.665 -4.705 3.044 1.00 89.06 142 ALA A O 1
ATOM 1150 N N . MET A 1 143 ? -9.353 -4.827 1.238 1.00 92.69 143 MET A N 1
ATOM 1151 C CA . MET A 1 143 ? -8.262 -4.047 1.836 1.00 92.69 143 MET A CA 1
ATOM 1152 C C . MET A 1 143 ? -8.701 -2.617 2.199 1.00 92.69 143 MET A C 1
ATOM 1154 O O . MET A 1 143 ? -8.281 -2.089 3.230 1.00 92.69 143 MET A O 1
ATOM 1158 N N . ASP A 1 144 ? -9.558 -2.004 1.379 1.00 94.31 144 ASP A N 1
ATOM 1159 C CA . ASP A 1 144 ? -10.142 -0.682 1.622 1.00 94.31 144 ASP A CA 1
ATOM 1160 C C . ASP A 1 144 ? -11.096 -0.688 2.829 1.00 94.31 144 ASP A C 1
ATOM 1162 O O . ASP A 1 144 ? -10.972 0.168 3.701 1.00 94.31 144 ASP A O 1
ATOM 1166 N N . ARG A 1 145 ? -11.963 -1.703 2.965 1.00 91.50 145 ARG A N 1
ATOM 1167 C CA . ARG A 1 145 ? -12.824 -1.877 4.153 1.00 91.50 145 ARG A CA 1
ATOM 1168 C C . ARG A 1 145 ? -12.014 -2.012 5.440 1.00 91.50 145 ARG A C 1
ATOM 1170 O O . ARG A 1 145 ? -12.326 -1.353 6.429 1.00 91.50 145 ARG A O 1
ATOM 1177 N N . VAL A 1 146 ? -10.946 -2.815 5.421 1.00 91.62 146 VAL A N 1
ATOM 1178 C CA . VAL A 1 146 ? -10.044 -2.962 6.578 1.00 91.62 146 VAL A CA 1
ATOM 1179 C C . VAL A 1 146 ? -9.385 -1.628 6.936 1.00 91.62 146 VAL A C 1
ATOM 1181 O O . VAL A 1 146 ? -9.253 -1.307 8.116 1.00 91.62 146 VAL A O 1
ATOM 1184 N N . LYS A 1 147 ? -9.003 -0.816 5.941 1.00 94.44 147 LYS A N 1
ATOM 1185 C CA . LYS A 1 147 ? -8.484 0.539 6.181 1.00 94.44 147 LYS A CA 1
ATOM 1186 C C . LYS A 1 147 ? -9.533 1.397 6.883 1.00 94.44 147 LYS A C 1
ATOM 1188 O O . LYS A 1 147 ? -9.199 1.988 7.905 1.00 94.44 147 LYS A O 1
ATOM 1193 N N . GLU A 1 148 ? -10.754 1.478 6.360 1.00 93.19 148 GLU A N 1
ATOM 1194 C CA . GLU A 1 148 ? -11.800 2.317 6.960 1.00 93.19 148 GLU A CA 1
ATOM 1195 C C . GLU A 1 148 ? -12.094 1.890 8.406 1.00 93.19 148 GLU A C 1
ATOM 1197 O O . GLU A 1 148 ? -12.092 2.734 9.302 1.00 93.19 148 GLU A O 1
ATOM 1202 N N . HIS A 1 149 ? -12.173 0.583 8.672 1.00 89.75 149 HIS A N 1
ATOM 1203 C CA . HIS A 1 149 ? -12.324 0.060 10.032 1.00 89.75 149 HIS A CA 1
ATOM 1204 C C . HIS A 1 149 ? -11.174 0.488 10.962 1.00 89.75 149 HIS A C 1
ATOM 1206 O O . HIS A 1 149 ? -11.402 0.975 12.069 1.00 89.75 149 HIS A O 1
ATOM 1212 N N . LEU A 1 150 ? -9.917 0.385 10.512 1.00 89.94 150 LEU A N 1
ATOM 1213 C CA . LEU A 1 150 ? -8.768 0.860 11.293 1.00 89.94 150 LEU A CA 1
ATOM 1214 C C . LEU A 1 150 ? -8.834 2.372 11.549 1.00 89.94 150 LEU A C 1
ATOM 1216 O O . LEU A 1 150 ? -8.482 2.821 12.641 1.00 89.94 150 LEU A O 1
ATOM 1220 N N . LEU A 1 151 ? -9.298 3.166 10.583 1.00 91.81 151 LEU A N 1
ATOM 1221 C CA . LEU A 1 151 ? -9.456 4.614 10.744 1.00 91.81 151 LEU A CA 1
ATOM 1222 C C . LEU A 1 151 ? -10.572 4.970 11.736 1.00 91.81 151 LEU A C 1
ATOM 1224 O O . LEU A 1 151 ? -10.430 5.944 12.482 1.00 91.81 151 LEU A O 1
ATOM 1228 N N . GLU A 1 152 ? -11.638 4.174 11.810 1.00 90.44 152 GLU A N 1
ATOM 1229 C CA . GLU A 1 152 ? -12.711 4.326 12.800 1.00 90.44 152 GLU A CA 1
ATOM 1230 C C . GLU A 1 152 ? -12.224 4.118 14.239 1.00 90.44 152 GLU A C 1
ATOM 1232 O O . GLU A 1 152 ? -12.699 4.806 15.146 1.00 90.44 152 GLU A O 1
ATOM 1237 N N . THR A 1 153 ? -11.214 3.270 14.457 1.00 88.94 153 THR A N 1
ATOM 1238 C CA . THR A 1 153 ? -10.608 3.097 15.791 1.00 88.94 153 THR A CA 1
ATOM 1239 C C . THR A 1 153 ? -9.819 4.322 16.274 1.00 88.94 153 THR A C 1
ATOM 1241 O O . THR A 1 153 ? -9.511 4.447 17.461 1.00 88.94 153 THR A O 1
ATOM 1244 N N . ILE A 1 154 ? -9.500 5.271 15.385 1.00 91.44 154 ILE A N 1
ATOM 1245 C CA . ILE A 1 154 ? -8.774 6.493 15.745 1.00 91.44 154 ILE A CA 1
ATOM 1246 C C . ILE A 1 154 ? -9.763 7.518 16.295 1.00 91.44 154 ILE A C 1
ATOM 1248 O O . ILE A 1 154 ? -10.574 8.052 15.545 1.00 91.44 154 ILE A O 1
ATOM 1252 N N . ALA A 1 155 ? -9.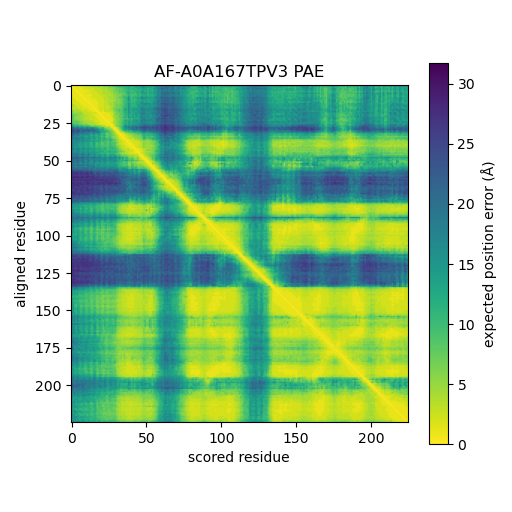673 7.870 17.578 1.00 86.50 155 ALA A N 1
ATOM 1253 C CA . ALA A 1 155 ? -10.617 8.806 18.203 1.00 86.50 155 ALA A CA 1
ATOM 1254 C C . ALA A 1 155 ? -10.564 10.243 17.634 1.00 86.50 155 ALA A C 1
ATOM 1256 O O . ALA A 1 155 ? -11.568 10.950 17.617 1.00 86.50 155 ALA A O 1
ATOM 1257 N N . SER A 1 156 ? -9.395 10.702 17.175 1.00 92.06 156 SER A N 1
ATOM 1258 C CA . SER A 1 156 ? -9.210 12.085 16.715 1.00 92.06 156 SER A CA 1
ATOM 1259 C C . SER A 1 156 ? -9.619 12.270 15.253 1.00 92.06 156 SER A C 1
ATOM 1261 O O . SER A 1 156 ? -8.990 11.721 14.347 1.00 92.06 156 SER A O 1
ATOM 1263 N N . LEU A 1 157 ? -10.615 13.129 15.018 1.00 89.12 157 LEU A N 1
ATOM 1264 C CA . LEU A 1 157 ? -11.038 13.524 13.672 1.00 89.12 157 LEU A CA 1
ATOM 1265 C C . LEU A 1 157 ? -9.909 14.208 12.882 1.00 89.12 157 LEU A C 1
ATOM 1267 O O . LEU A 1 157 ? -9.735 13.925 11.702 1.00 89.12 157 LEU A O 1
ATOM 1271 N N . GLU A 1 158 ? -9.097 15.052 13.531 1.00 89.38 158 GLU A N 1
ATOM 1272 C CA . GLU A 1 158 ? -7.933 15.701 12.901 1.00 89.38 158 GLU A CA 1
ATOM 1273 C C . GLU A 1 158 ? -6.962 14.662 12.323 1.00 89.38 158 GLU A C 1
ATOM 1275 O O . GLU A 1 158 ? -6.457 14.821 11.211 1.00 89.38 158 GLU A O 1
ATOM 1280 N N . LEU A 1 159 ? -6.731 13.565 13.054 1.00 87.81 159 LEU A N 1
ATOM 1281 C CA . LEU A 1 159 ? -5.877 12.479 12.580 1.00 87.81 159 LEU A CA 1
ATOM 1282 C C . LEU A 1 159 ? -6.485 11.775 11.365 1.00 87.81 159 LEU A C 1
ATOM 1284 O O . LEU A 1 159 ? -5.762 11.531 10.400 1.00 87.81 159 LEU A O 1
ATOM 1288 N N . ARG A 1 160 ? -7.799 11.514 11.368 1.00 86.12 160 ARG A N 1
ATOM 1289 C CA . ARG A 1 160 ? -8.502 10.895 10.228 1.00 86.12 160 ARG A CA 1
ATOM 1290 C C . ARG A 1 160 ? -8.454 11.752 8.960 1.00 86.12 160 ARG A C 1
ATOM 1292 O O . ARG A 1 160 ? -8.423 11.213 7.861 1.00 86.12 160 ARG A O 1
ATOM 1299 N N . LEU A 1 161 ? -8.395 13.077 9.095 1.00 86.62 161 LEU A N 1
ATOM 1300 C CA . LEU A 1 161 ? -8.240 13.989 7.954 1.00 86.62 161 LEU A CA 1
ATOM 1301 C C . LEU A 1 161 ? -6.806 14.024 7.400 1.00 86.62 161 LEU A C 1
ATOM 1303 O O . LEU A 1 161 ? -6.588 14.478 6.279 1.00 8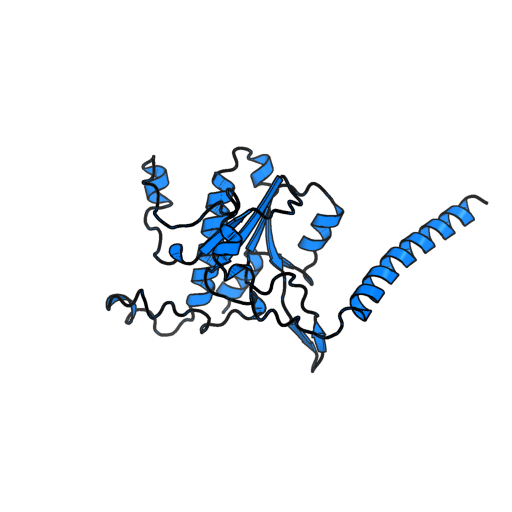6.62 161 LEU A O 1
ATOM 1307 N N . SER A 1 162 ? -5.820 13.535 8.156 1.00 90.88 162 SER A N 1
ATOM 1308 C CA . SER A 1 162 ? -4.403 13.510 7.771 1.00 90.88 162 SER A CA 1
ATOM 1309 C C . SER A 1 162 ? -3.944 12.099 7.385 1.00 90.88 162 SER A C 1
ATOM 1311 O O . SER A 1 162 ? -2.878 11.631 7.802 1.00 90.88 162 SER A O 1
ATOM 1313 N N . VAL A 1 163 ? -4.769 11.399 6.604 1.00 93.75 163 VAL A N 1
ATOM 1314 C CA . VAL A 1 163 ? -4.497 10.037 6.134 1.00 93.75 163 VAL A CA 1
ATOM 1315 C C . VAL A 1 163 ? -3.918 10.074 4.726 1.00 93.75 163 VAL A C 1
ATOM 1317 O O . VAL A 1 163 ? -4.462 10.691 3.813 1.00 93.75 163 VAL A O 1
ATOM 1320 N N . HIS A 1 164 ? -2.812 9.362 4.544 1.00 93.50 164 HIS A N 1
ATOM 1321 C CA . HIS A 1 164 ? -2.269 9.039 3.236 1.00 93.50 164 HIS A CA 1
ATOM 1322 C C . HIS A 1 164 ? -2.263 7.528 3.058 1.00 93.50 164 HIS A C 1
ATOM 1324 O O . HIS A 1 164 ? -1.600 6.811 3.812 1.00 93.50 164 HIS A O 1
ATOM 1330 N N . SER A 1 165 ? -2.968 7.055 2.036 1.00 96.00 165 SER A N 1
ATOM 1331 C CA . SER A 1 165 ? -3.052 5.641 1.698 1.00 96.00 165 SER A CA 1
ATOM 1332 C C . SER A 1 165 ? -2.690 5.373 0.241 1.00 96.00 165 SER A C 1
ATOM 1334 O O . SER A 1 165 ? -2.791 6.236 -0.639 1.00 96.00 165 SER A O 1
ATOM 1336 N N . GLY A 1 166 ? -2.159 4.180 -0.008 1.00 96.31 166 GLY A N 1
ATOM 1337 C CA . GLY A 1 166 ? -1.776 3.751 -1.346 1.00 96.31 166 GLY A CA 1
ATOM 1338 C C . GLY A 1 166 ? -0.704 2.673 -1.374 1.00 96.31 166 GLY A C 1
ATOM 1339 O O . GLY A 1 166 ? -0.387 2.032 -0.372 1.00 96.31 166 GLY A O 1
ATOM 1340 N N . TYR A 1 167 ? -0.162 2.471 -2.566 1.00 95.88 167 TYR A N 1
ATOM 1341 C CA . TYR A 1 167 ? 0.708 1.357 -2.904 1.00 95.88 167 TYR A CA 1
ATOM 1342 C C . TYR A 1 167 ? 2.031 1.873 -3.456 1.00 95.88 167 TYR A C 1
ATOM 1344 O O . TYR A 1 167 ? 2.067 2.814 -4.259 1.00 95.88 167 TYR A O 1
ATOM 1352 N N . HIS A 1 168 ? 3.126 1.214 -3.083 1.00 94.06 168 HIS A N 1
ATOM 1353 C CA . HIS A 1 168 ? 4.365 1.345 -3.837 1.00 94.06 168 HIS A CA 1
ATOM 1354 C C . HIS A 1 168 ? 4.208 0.699 -5.214 1.00 94.06 168 HIS A C 1
ATOM 1356 O O . HIS A 1 168 ? 3.593 -0.358 -5.358 1.00 94.06 168 HIS A O 1
ATOM 1362 N N . ARG A 1 169 ? 4.733 1.371 -6.241 1.00 91.88 169 ARG A N 1
ATOM 1363 C CA . ARG A 1 169 ? 4.604 0.905 -7.625 1.00 91.88 169 ARG A CA 1
ATOM 1364 C C . ARG A 1 169 ? 5.724 -0.063 -7.972 1.00 91.88 169 ARG A C 1
ATOM 1366 O O . ARG A 1 169 ? 6.893 0.232 -7.726 1.00 91.88 169 ARG A O 1
ATOM 1373 N N . GLY A 1 170 ? 5.342 -1.181 -8.579 1.00 90.06 170 GLY A N 1
ATOM 1374 C CA . GLY A 1 170 ? 6.274 -2.182 -9.080 1.00 90.06 170 GLY A CA 1
ATOM 1375 C C . GLY A 1 170 ? 6.959 -1.741 -10.369 1.00 90.06 170 GLY A C 1
ATOM 1376 O O . GLY A 1 170 ? 6.832 -0.596 -10.833 1.00 90.06 170 GLY A O 1
ATOM 1377 N N . ARG A 1 171 ? 7.668 -2.695 -10.975 1.00 87.50 171 ARG A N 1
ATOM 1378 C CA . ARG A 1 171 ? 8.267 -2.538 -12.304 1.00 87.50 171 ARG A CA 1
ATOM 1379 C C . ARG A 1 171 ? 7.178 -2.201 -13.323 1.00 87.50 171 ARG A C 1
ATOM 1381 O O . ARG A 1 171 ? 6.179 -2.904 -13.424 1.00 87.50 171 ARG A O 1
ATOM 1388 N N . ARG A 1 172 ? 7.395 -1.148 -14.111 1.00 89.31 172 ARG A N 1
ATOM 1389 C CA . ARG A 1 172 ? 6.463 -0.713 -15.163 1.00 89.31 172 ARG A CA 1
ATOM 1390 C C . ARG A 1 172 ? 7.182 -0.527 -16.475 1.00 89.31 172 ARG A C 1
ATOM 1392 O O . ARG A 1 172 ? 8.341 -0.123 -16.504 1.00 89.31 172 ARG A O 1
ATOM 1399 N N . HIS A 1 173 ? 6.467 -0.801 -17.549 1.00 88.50 173 HIS A N 1
ATOM 1400 C CA . HIS A 1 173 ? 6.917 -0.496 -18.893 1.00 88.50 173 HIS A CA 1
ATOM 1401 C C . HIS A 1 173 ? 6.893 1.022 -19.113 1.00 88.50 173 HIS A C 1
ATOM 1403 O O . HIS A 1 173 ? 5.895 1.663 -18.780 1.00 88.50 173 HIS A O 1
ATOM 1409 N N . LEU A 1 174 ? 7.998 1.600 -19.591 1.00 85.50 174 LEU A N 1
ATOM 1410 C CA . LEU A 1 174 ? 8.062 3.020 -19.953 1.00 85.50 174 LEU A CA 1
ATOM 1411 C C . LEU A 1 174 ? 7.982 3.185 -21.471 1.00 85.50 174 LEU A C 1
ATOM 1413 O O . LEU A 1 174 ? 7.100 3.879 -21.968 1.00 85.50 174 LEU A O 1
ATOM 1417 N N . PHE A 1 175 ? 8.918 2.565 -22.199 1.00 88.38 175 PHE A N 1
ATOM 1418 C CA . PHE A 1 175 ? 8.993 2.626 -23.659 1.00 88.38 175 PHE A CA 1
ATOM 1419 C C . PHE A 1 175 ? 9.918 1.528 -24.209 1.00 88.38 175 PHE A C 1
ATOM 1421 O O . PHE A 1 175 ? 11.052 1.399 -23.751 1.00 88.38 175 PHE A O 1
ATOM 1428 N N . ARG A 1 176 ? 9.477 0.775 -25.229 1.00 90.69 176 ARG A N 1
ATOM 1429 C CA . ARG A 1 176 ? 10.230 -0.352 -25.833 1.00 90.69 176 ARG A CA 1
ATOM 1430 C C . ARG A 1 176 ? 10.725 -1.362 -24.791 1.00 90.69 176 ARG A C 1
ATOM 1432 O O . ARG A 1 176 ? 9.904 -1.958 -24.123 1.00 90.69 176 ARG A O 1
ATOM 1439 N N . ASP A 1 177 ? 12.026 -1.550 -24.614 1.00 86.81 177 ASP A N 1
ATOM 1440 C CA . ASP A 1 177 ? 12.577 -2.474 -23.612 1.00 86.81 177 ASP A CA 1
ATOM 1441 C C . ASP A 1 177 ? 13.020 -1.749 -22.332 1.00 86.81 177 ASP A C 1
ATOM 1443 O O . ASP A 1 177 ? 13.695 -2.321 -21.475 1.00 86.81 177 ASP A O 1
ATOM 1447 N N . ILE A 1 178 ? 12.640 -0.475 -22.184 1.00 83.00 178 ILE A N 1
ATOM 1448 C CA . ILE A 1 178 ? 12.961 0.349 -21.021 1.00 83.00 178 ILE A CA 1
ATOM 1449 C C . ILE A 1 178 ? 11.840 0.219 -19.994 1.00 83.00 178 ILE A C 1
ATOM 1451 O O . ILE A 1 178 ? 10.677 0.550 -20.250 1.00 83.00 178 ILE A O 1
ATOM 1455 N N . TYR A 1 179 ? 12.223 -0.218 -18.798 1.00 85.00 179 TYR A N 1
ATOM 1456 C CA . TYR A 1 179 ? 11.338 -0.352 -17.652 1.00 85.00 179 TYR A CA 1
ATOM 1457 C C . TYR A 1 179 ? 11.721 0.654 -16.574 1.00 85.00 179 TYR A C 1
ATOM 1459 O O . TYR A 1 179 ? 12.903 0.870 -16.306 1.00 85.00 179 TYR A O 1
ATOM 1467 N N . LEU A 1 180 ? 10.717 1.227 -15.914 1.00 85.06 180 LEU A N 1
ATOM 1468 C CA . LEU A 1 180 ? 10.936 1.924 -14.656 1.00 85.06 180 LEU A CA 1
ATOM 1469 C C . LEU A 1 180 ? 11.397 0.916 -13.591 1.00 85.06 180 LEU A C 1
ATOM 1471 O O . LEU A 1 180 ? 10.871 -0.205 -13.551 1.00 85.06 180 LEU A O 1
ATOM 1475 N N . PRO A 1 181 ? 12.357 1.310 -12.736 1.00 81.06 181 PRO A N 1
ATOM 1476 C CA . PRO A 1 181 ? 12.879 0.450 -11.686 1.00 81.06 181 PRO A CA 1
ATOM 1477 C C . PRO A 1 181 ? 11.770 0.011 -10.731 1.00 81.06 181 PRO A C 1
ATOM 1479 O O . PRO A 1 181 ? 10.784 0.723 -10.525 1.00 81.06 181 PRO A O 1
ATOM 1482 N N . ASP A 1 182 ? 11.961 -1.161 -10.129 1.00 84.19 182 ASP A N 1
ATOM 1483 C CA . ASP A 1 182 ? 11.102 -1.621 -9.048 1.00 84.19 182 ASP A CA 1
ATOM 1484 C C . ASP A 1 182 ? 11.380 -0.789 -7.790 1.00 84.19 182 ASP A C 1
ATOM 1486 O O . ASP A 1 182 ? 12.518 -0.697 -7.326 1.00 84.19 182 ASP A O 1
ATOM 1490 N N . ILE A 1 183 ? 10.346 -0.132 -7.273 1.00 84.94 183 ILE A N 1
ATOM 1491 C CA . ILE A 1 183 ? 10.440 0.796 -6.134 1.00 84.94 183 ILE A CA 1
ATOM 1492 C C . ILE A 1 183 ? 9.884 0.143 -4.859 1.00 84.94 183 ILE A C 1
ATOM 1494 O O . ILE A 1 183 ? 9.848 0.745 -3.780 1.00 84.94 183 ILE A O 1
ATOM 1498 N N . ILE A 1 184 ? 9.471 -1.118 -4.956 1.00 83.12 184 ILE A N 1
ATOM 1499 C CA . ILE A 1 184 ? 8.868 -1.854 -3.860 1.00 83.12 184 ILE A CA 1
ATOM 1500 C C . ILE A 1 184 ? 9.960 -2.415 -2.948 1.00 83.12 184 ILE A C 1
ATOM 1502 O O . ILE A 1 184 ? 10.869 -3.121 -3.370 1.00 83.12 184 ILE A O 1
ATOM 1506 N N . SER A 1 185 ? 9.858 -2.117 -1.653 1.00 81.12 185 SER A N 1
ATOM 1507 C CA . SER A 1 185 ? 10.785 -2.645 -0.645 1.00 81.12 185 SER A CA 1
ATOM 1508 C C . SER A 1 185 ? 10.489 -4.093 -0.242 1.00 81.12 185 SER A C 1
ATOM 1510 O O . SER A 1 185 ? 11.390 -4.803 0.203 1.00 81.12 185 SER A O 1
ATOM 1512 N N . ILE A 1 186 ? 9.228 -4.518 -0.352 1.00 84.25 186 ILE A N 1
ATOM 1513 C CA . ILE A 1 186 ? 8.757 -5.854 0.023 1.00 84.25 186 ILE A CA 1
ATOM 1514 C C . ILE A 1 186 ? 7.861 -6.370 -1.093 1.00 84.25 186 ILE A C 1
ATOM 1516 O O . ILE A 1 186 ? 6.825 -5.764 -1.340 1.00 84.25 186 ILE A O 1
ATOM 1520 N N . HIS A 1 187 ? 8.244 -7.468 -1.743 1.00 90.06 187 HIS A N 1
ATOM 1521 C CA . HIS A 1 187 ? 7.530 -8.034 -2.893 1.00 90.06 187 HIS A CA 1
ATOM 1522 C C . HIS A 1 187 ? 6.229 -8.749 -2.502 1.00 90.06 187 HIS A C 1
ATOM 1524 O O . HIS A 1 187 ? 5.977 -9.851 -2.952 1.00 90.06 187 HIS A O 1
ATOM 1530 N N . HIS A 1 188 ? 5.417 -8.144 -1.646 1.00 90.00 188 HIS A N 1
ATOM 1531 C CA . HIS A 1 188 ? 4.084 -8.608 -1.283 1.00 90.00 188 HIS A CA 1
ATOM 1532 C C . HIS A 1 188 ? 3.160 -7.406 -1.405 1.00 90.00 188 HIS A C 1
ATOM 1534 O O . HIS A 1 188 ? 3.527 -6.326 -0.955 1.00 90.00 188 HIS A O 1
ATOM 1540 N N . LEU A 1 189 ? 1.975 -7.549 -1.973 1.00 93.44 189 LEU A N 1
ATOM 1541 C CA . LEU A 1 189 ? 1.016 -6.479 -2.149 1.00 93.44 189 LEU A CA 1
ATOM 1542 C C . LEU A 1 189 ? 0.623 -5.977 -0.767 1.00 93.44 189 LEU A C 1
ATOM 1544 O O . LEU A 1 189 ? 0.130 -6.741 0.050 1.00 93.44 189 LEU A O 1
ATOM 1548 N N . HIS A 1 190 ? 0.836 -4.700 -0.492 1.00 95.06 190 HIS A N 1
ATOM 1549 C CA . HIS A 1 190 ? 0.349 -4.101 0.737 1.00 95.06 190 HIS A CA 1
ATOM 1550 C C . HIS A 1 190 ? -0.107 -2.673 0.484 1.00 95.06 190 HIS A C 1
ATOM 1552 O O . HIS A 1 190 ? 0.589 -1.875 -0.148 1.00 95.06 190 HIS A O 1
ATOM 1558 N N . LEU A 1 191 ? -1.290 -2.366 0.997 1.00 96.00 191 LEU A N 1
ATOM 1559 C CA . LEU A 1 191 ? -1.801 -1.021 1.140 1.00 96.00 191 LEU A CA 1
ATOM 1560 C C . LEU A 1 191 ? -1.148 -0.409 2.373 1.00 96.00 191 LEU A C 1
ATOM 1562 O O . LEU A 1 191 ? -1.289 -0.895 3.496 1.00 96.00 191 LEU A O 1
ATOM 1566 N N . HIS A 1 192 ? -0.415 0.667 2.152 1.00 95.31 192 HIS A N 1
ATOM 1567 C CA . HIS A 1 192 ? 0.058 1.515 3.224 1.00 95.31 192 HIS A CA 1
ATOM 1568 C C . HIS A 1 192 ? -1.085 2.404 3.689 1.00 95.31 192 HIS A C 1
ATOM 1570 O O . HIS A 1 192 ? -1.754 3.022 2.862 1.00 95.31 192 HIS A O 1
ATOM 1576 N N . VAL A 1 193 ? -1.232 2.542 5.000 1.00 95.06 193 VAL A N 1
ATOM 1577 C CA . VAL A 1 193 ? -2.108 3.542 5.613 1.00 95.06 193 VAL A CA 1
ATOM 1578 C C . VAL A 1 193 ? -1.270 4.326 6.611 1.00 95.06 193 VAL A C 1
ATOM 1580 O O . VAL A 1 193 ? -0.799 3.775 7.604 1.00 95.06 193 VAL A O 1
ATOM 1583 N N . VAL A 1 194 ? -1.013 5.597 6.307 1.00 93.62 194 VAL A N 1
ATOM 1584 C CA . VAL A 1 194 ? -0.108 6.472 7.062 1.00 93.62 194 VAL A CA 1
ATOM 1585 C C . VAL A 1 194 ? -0.912 7.640 7.620 1.00 93.62 194 VAL A C 1
ATOM 1587 O O . VAL A 1 194 ? -1.369 8.495 6.866 1.00 93.62 194 VAL A O 1
ATOM 1590 N N . VAL A 1 195 ? -1.054 7.697 8.942 1.00 93.12 195 VAL A N 1
ATOM 1591 C CA . VAL A 1 195 ? -1.809 8.741 9.651 1.00 93.12 195 VAL A CA 1
ATOM 1592 C C . VAL A 1 195 ? -0.842 9.753 10.253 1.00 93.12 195 VAL A C 1
ATOM 1594 O O . VAL A 1 195 ? -0.028 9.375 11.095 1.00 93.12 195 VAL A O 1
ATOM 1597 N N . LYS A 1 196 ? -0.926 11.025 9.841 1.00 86.00 196 LYS A N 1
ATOM 1598 C CA . LYS A 1 196 ? -0.097 12.148 10.327 1.00 86.00 196 LYS A CA 1
ATOM 1599 C C . LYS A 1 196 ? 1.410 11.856 10.261 1.00 86.00 196 LYS A C 1
ATOM 1601 O O . LYS A 1 196 ? 2.063 11.476 11.238 1.00 86.00 196 LYS A O 1
ATOM 1606 N N . SER A 1 197 ? 1.998 12.057 9.080 1.00 76.44 197 SER A N 1
ATOM 1607 C CA . SER A 1 197 ? 3.455 11.972 8.903 1.00 76.44 197 SER A CA 1
ATOM 1608 C C . SER A 1 197 ? 4.158 13.051 9.732 1.00 76.44 197 SER A C 1
ATOM 1610 O O . SER A 1 197 ? 3.888 14.238 9.572 1.00 76.44 197 SER A O 1
ATOM 1612 N N . ARG A 1 198 ? 5.105 12.657 10.592 1.00 72.31 198 ARG A N 1
ATOM 1613 C CA . ARG A 1 198 ? 5.860 13.603 11.440 1.00 72.31 198 ARG A CA 1
ATOM 1614 C C . ARG A 1 198 ? 6.905 14.414 10.664 1.00 72.31 198 ARG A C 1
ATOM 1616 O O . ARG A 1 198 ? 7.468 15.356 11.206 1.00 72.31 198 ARG A O 1
ATOM 1623 N N . LEU A 1 199 ? 7.214 14.025 9.424 1.00 72.38 199 LEU A N 1
ATOM 1624 C CA . LEU A 1 199 ? 8.331 14.576 8.658 1.00 72.38 199 LEU A CA 1
ATOM 1625 C C . LEU A 1 199 ? 7.907 14.916 7.223 1.00 72.38 199 LEU A C 1
ATOM 1627 O O . LEU A 1 199 ? 7.635 14.019 6.421 1.00 72.38 199 LEU A O 1
ATOM 1631 N N . LEU A 1 200 ? 7.957 16.209 6.884 1.00 72.06 200 LEU A N 1
ATOM 1632 C CA . LEU A 1 200 ? 7.812 16.761 5.526 1.00 72.06 200 LEU A CA 1
ATOM 1633 C C . LEU A 1 200 ? 8.557 15.965 4.431 1.00 72.06 200 LEU A C 1
ATOM 1635 O O . LEU A 1 200 ? 7.920 15.593 3.445 1.00 72.06 200 LEU A O 1
ATOM 1639 N N . PRO A 1 201 ? 9.852 15.606 4.577 1.00 64.69 201 PRO A N 1
ATOM 1640 C CA . PRO A 1 201 ? 10.562 14.875 3.523 1.00 64.69 201 PRO A CA 1
ATOM 1641 C C . PRO A 1 201 ? 10.014 13.462 3.268 1.00 64.69 201 PRO A C 1
ATOM 1643 O O . PRO A 1 201 ? 10.220 12.919 2.185 1.00 64.69 201 PRO A O 1
ATOM 1646 N N . LYS A 1 202 ? 9.293 12.857 4.223 1.00 68.25 202 LYS A N 1
ATOM 1647 C CA . LYS A 1 202 ? 8.673 11.537 4.026 1.00 68.25 202 LYS A CA 1
ATOM 1648 C C . LYS A 1 202 ? 7.356 11.624 3.251 1.00 68.25 202 LYS A C 1
ATOM 1650 O O . LYS A 1 202 ? 7.024 10.678 2.547 1.00 68.25 202 LYS A O 1
ATOM 1655 N N . ILE A 1 203 ? 6.658 12.762 3.310 1.00 67.38 203 ILE A N 1
ATOM 1656 C CA . ILE A 1 203 ? 5.427 13.006 2.537 1.00 67.38 203 ILE A CA 1
ATOM 1657 C C . ILE A 1 203 ? 5.738 13.054 1.038 1.00 67.38 203 ILE A C 1
ATOM 1659 O O . ILE A 1 203 ? 5.015 12.459 0.243 1.00 67.38 203 ILE A O 1
ATOM 1663 N N . LEU A 1 204 ? 6.875 13.649 0.654 1.00 77.44 204 LEU A N 1
ATOM 1664 C CA . LEU A 1 204 ? 7.306 13.718 -0.748 1.00 77.44 204 LEU A CA 1
ATOM 1665 C C . LEU A 1 204 ? 7.416 12.334 -1.408 1.00 77.44 204 LEU A C 1
ATOM 1667 O O . LEU A 1 204 ? 7.119 12.197 -2.593 1.00 77.44 204 LEU A O 1
ATOM 1671 N N . LYS A 1 205 ? 7.780 11.293 -0.643 1.00 79.06 205 LYS A N 1
ATOM 1672 C CA . LYS A 1 205 ? 7.814 9.909 -1.145 1.00 79.06 205 LYS A CA 1
ATOM 1673 C C . LYS A 1 205 ? 6.425 9.440 -1.592 1.00 79.06 205 LYS A C 1
ATOM 1675 O O . LYS A 1 205 ? 6.309 8.806 -2.635 1.00 79.06 205 LYS A O 1
ATOM 1680 N N . TYR A 1 206 ? 5.396 9.749 -0.804 1.00 81.00 206 TYR A N 1
ATOM 1681 C CA . TYR A 1 206 ? 4.013 9.318 -1.030 1.00 81.00 206 TYR A CA 1
ATOM 1682 C C . TYR A 1 206 ? 3.264 10.205 -2.032 1.00 81.00 206 TYR A C 1
ATOM 1684 O O . TYR A 1 206 ? 2.209 9.827 -2.525 1.00 81.00 206 TYR A O 1
ATOM 1692 N N . TRP A 1 207 ? 3.803 11.380 -2.356 1.00 83.31 207 TRP A N 1
ATOM 1693 C CA . TRP A 1 207 ? 3.215 12.284 -3.348 1.00 83.31 207 TRP A CA 1
ATOM 1694 C C . TRP A 1 207 ? 3.766 12.078 -4.757 1.00 83.31 207 TRP A C 1
ATOM 1696 O O . TRP A 1 207 ? 3.173 12.555 -5.718 1.00 83.31 207 TRP A O 1
ATOM 1706 N N . ASN A 1 208 ? 4.891 11.377 -4.906 1.00 88.00 208 ASN A N 1
ATOM 1707 C CA . ASN A 1 208 ? 5.490 11.159 -6.212 1.00 88.00 208 ASN A CA 1
ATOM 1708 C C . ASN A 1 208 ? 4.735 10.050 -6.983 1.00 88.00 208 ASN A C 1
ATOM 1710 O O . ASN A 1 208 ? 4.880 8.876 -6.627 1.00 88.00 208 ASN A O 1
ATOM 1714 N N . PRO A 1 209 ? 4.009 10.364 -8.077 1.00 89.38 209 PRO A N 1
ATOM 1715 C CA . PRO A 1 209 ? 3.231 9.380 -8.844 1.00 89.38 209 PRO A CA 1
ATOM 1716 C C . PRO A 1 209 ? 4.104 8.336 -9.564 1.00 89.38 209 PRO A C 1
ATOM 1718 O O . PRO A 1 209 ? 3.616 7.297 -10.030 1.00 89.38 209 PRO A O 1
ATOM 1721 N N . LEU A 1 210 ? 5.415 8.592 -9.664 1.00 87.19 210 LEU A N 1
ATOM 1722 C CA . LEU A 1 210 ? 6.378 7.603 -10.127 1.00 87.19 210 LEU A CA 1
ATOM 1723 C C . LEU A 1 210 ? 6.631 6.530 -9.070 1.00 87.19 210 LEU A C 1
ATOM 1725 O O . LEU A 1 210 ? 6.916 5.407 -9.449 1.00 87.19 210 LEU A O 1
ATOM 1729 N N . LEU A 1 211 ? 6.535 6.828 -7.777 1.00 88.50 211 LEU A N 1
ATOM 1730 C CA . LEU A 1 211 ? 6.867 5.880 -6.702 1.00 88.50 211 LEU A CA 1
ATOM 1731 C C . LEU A 1 211 ? 5.625 5.315 -6.006 1.00 88.50 211 LEU A C 1
ATOM 1733 O O . LEU A 1 211 ? 5.683 4.253 -5.380 1.00 88.50 211 LEU A O 1
ATOM 1737 N N . TRP A 1 212 ? 4.515 6.040 -6.104 1.00 93.19 212 TRP A N 1
ATOM 1738 C CA . TRP A 1 212 ? 3.300 5.808 -5.347 1.00 93.19 212 TRP A CA 1
ATOM 1739 C C . TRP A 1 212 ? 2.066 5.857 -6.235 1.00 93.19 212 TRP A C 1
ATOM 1741 O O . TRP A 1 212 ? 1.994 6.639 -7.184 1.00 93.19 212 TRP A O 1
ATOM 1751 N N . LYS A 1 213 ? 1.075 5.037 -5.901 1.00 95.19 213 LYS A N 1
ATOM 1752 C CA . LYS A 1 213 ? -0.263 5.095 -6.482 1.00 95.19 213 LYS A CA 1
ATOM 1753 C C . LYS A 1 213 ? -1.272 5.108 -5.343 1.00 95.19 213 LYS A C 1
ATOM 1755 O O . LYS A 1 213 ? -1.261 4.190 -4.528 1.00 95.19 213 LYS A O 1
ATOM 1760 N N . SER A 1 214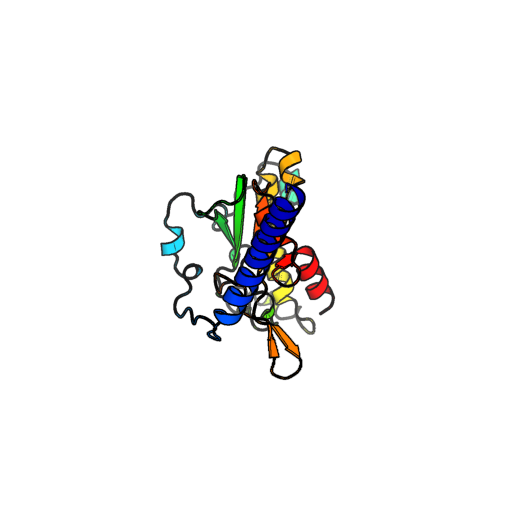 ? -2.108 6.143 -5.266 1.00 96.06 214 SER A N 1
ATOM 1761 C CA . SER A 1 214 ? -3.148 6.195 -4.235 1.00 96.06 214 SER A CA 1
ATOM 1762 C C . SER A 1 214 ? -4.129 5.038 -4.405 1.00 96.06 214 SER A C 1
ATOM 1764 O O . SER A 1 214 ? -4.384 4.578 -5.521 1.00 96.06 214 SER A O 1
ATOM 1766 N N . ASP A 1 215 ? -4.688 4.579 -3.295 1.00 95.94 215 ASP A N 1
ATOM 1767 C CA . ASP A 1 215 ? -5.775 3.599 -3.266 1.00 95.94 215 ASP A CA 1
ATOM 1768 C C . ASP A 1 215 ? -6.979 4.048 -4.104 1.00 95.94 215 ASP A C 1
ATOM 1770 O O . ASP A 1 215 ? -7.471 3.274 -4.921 1.00 95.94 215 ASP A O 1
ATOM 1774 N N . ALA A 1 216 ? -7.367 5.323 -4.029 1.00 95.56 216 ALA A N 1
ATOM 1775 C CA . ALA A 1 216 ? -8.417 5.885 -4.877 1.00 95.56 216 ALA A CA 1
ATOM 1776 C C . ALA A 1 216 ? -8.100 5.762 -6.383 1.00 95.56 216 ALA A C 1
ATOM 1778 O O . ALA A 1 216 ? -8.974 5.421 -7.183 1.00 95.56 216 ALA A O 1
ATOM 1779 N N . ALA A 1 217 ? -6.846 6.003 -6.789 1.00 95.38 217 ALA A N 1
ATOM 1780 C CA . ALA A 1 217 ? -6.432 5.838 -8.183 1.00 95.38 217 ALA A CA 1
ATOM 1781 C C . ALA A 1 217 ? -6.457 4.364 -8.614 1.00 95.38 217 ALA A C 1
ATOM 1783 O O . ALA A 1 217 ? -6.901 4.060 -9.719 1.00 95.38 217 ALA A O 1
ATOM 1784 N N . VAL A 1 218 ? -6.027 3.445 -7.742 1.00 94.31 218 VAL A N 1
ATOM 1785 C CA . VAL A 1 218 ? -6.137 1.997 -7.983 1.00 94.31 218 VAL A CA 1
ATOM 1786 C C . VAL A 1 218 ? -7.595 1.584 -8.162 1.00 94.31 218 VAL A C 1
ATOM 1788 O O . VAL A 1 218 ? -7.918 0.925 -9.147 1.00 94.31 218 VAL A O 1
ATOM 1791 N N . MET A 1 219 ? 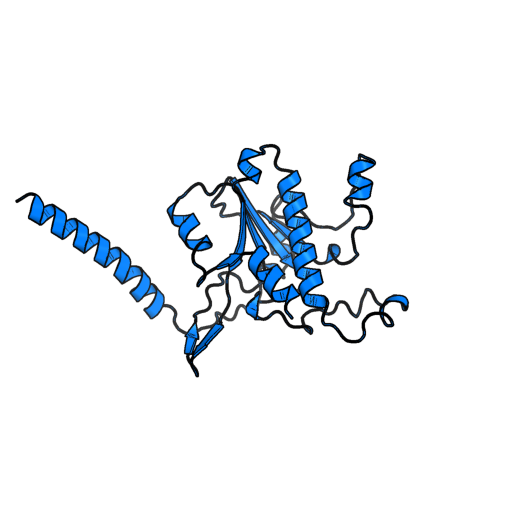-8.482 2.015 -7.267 1.00 92.75 219 MET A N 1
ATOM 1792 C CA . MET A 1 219 ? -9.911 1.713 -7.333 1.00 92.75 219 MET A CA 1
ATOM 1793 C C . MET A 1 219 ? -10.554 2.240 -8.616 1.00 92.75 219 MET A C 1
ATOM 1795 O O . MET A 1 219 ? -11.329 1.535 -9.260 1.00 92.75 219 MET A O 1
ATOM 1799 N N . ASN A 1 220 ? -10.204 3.455 -9.036 1.00 93.56 220 ASN A N 1
ATOM 1800 C CA . ASN A 1 220 ? -10.693 4.018 -10.292 1.00 93.56 220 ASN A CA 1
ATOM 1801 C C . ASN A 1 220 ? -10.184 3.253 -11.518 1.00 93.56 220 ASN A C 1
ATOM 1803 O O . ASN A 1 220 ? -10.945 3.062 -12.462 1.00 93.56 220 ASN A O 1
ATOM 1807 N N . ASP A 1 221 ? -8.932 2.799 -11.513 1.00 90.00 221 ASP A N 1
ATOM 1808 C CA . ASP A 1 221 ? -8.395 1.989 -12.608 1.00 90.00 221 ASP A CA 1
ATOM 1809 C C . ASP A 1 221 ? -9.057 0.610 -12.673 1.00 90.00 221 ASP A C 1
ATOM 1811 O O . ASP A 1 221 ? -9.355 0.135 -13.764 1.00 90.00 221 ASP A O 1
ATOM 1815 N N . LEU A 1 222 ? -9.343 -0.010 -11.523 1.00 86.50 222 LEU A N 1
ATOM 1816 C CA . LEU A 1 222 ? -10.061 -1.286 -11.458 1.00 86.50 222 LEU A CA 1
ATOM 1817 C C . LEU A 1 222 ? -11.518 -1.161 -11.914 1.00 86.50 222 LEU A C 1
ATOM 1819 O O . LEU A 1 222 ? -12.039 -2.099 -12.498 1.00 86.50 222 LEU A O 1
ATOM 1823 N N . LYS A 1 223 ? -12.166 -0.009 -11.700 1.00 86.69 223 LYS A N 1
ATOM 1824 C CA . LYS A 1 223 ? -13.521 0.265 -12.213 1.00 86.69 223 LYS A CA 1
ATOM 1825 C C . LYS A 1 223 ? -13.581 0.431 -13.735 1.00 86.69 223 LYS A C 1
ATOM 1827 O O . LYS A 1 223 ? -14.661 0.306 -14.300 1.00 86.69 223 LYS A O 1
ATOM 1832 N N . LYS A 1 224 ? -12.462 0.780 -14.379 1.00 86.31 224 LYS A N 1
ATOM 1833 C CA . LYS A 1 224 ? -12.375 0.987 -15.837 1.00 86.31 224 LYS A CA 1
ATOM 1834 C C . LYS A 1 224 ? -12.044 -0.290 -16.617 1.00 86.31 224 LYS A C 1
ATOM 1836 O O . LYS A 1 224 ? -12.126 -0.258 -17.841 1.00 86.31 224 LYS A O 1
ATOM 1841 N N . ARG A 1 225 ? -11.589 -1.340 -15.931 1.00 82.56 225 ARG A N 1
ATOM 1842 C CA . ARG A 1 225 ? -11.268 -2.651 -16.511 1.00 82.56 225 ARG A CA 1
ATOM 1843 C C . ARG A 1 225 ? -12.515 -3.523 -16.557 1.00 82.56 225 ARG A C 1
ATOM 1845 O O . ARG A 1 225 ? -12.608 -4.307 -17.521 1.00 82.56 225 ARG A O 1
#

Sequence (225 aa):
MQWIKNAFNFLAIAVLYLVKPVHYLANLGWTVKHQPNCRFCKEEAFSKEGSIVYEVNEYPEPSCLCEKQAFANPTPQDDHVRAVNNLNNSSTHHWFIMPKEHLRDIENLTSEHIPLRKTCASKIYSSLFSATNPTCRVLVEAMDRVKEHLLETIASLELRLSVHSGYHRGRRHLFRDIYLPDIISIHHLHLHVVVKSRLLPKILKYWNPLLWKSDAAVMNDLKKR

InterPro domains:
  IPR036265 HIT-like superfamily [G3DSA:3.30.428.10] (31-208)
  IPR036265 HIT-like superfamily [SSF54197] (29-134)

Foldseek 3Di:
DVVVVVVVVVVVVVCVVVCVVVVCVVVLPDDPPPCVDFLLLDVVSQPPPQFWPDAPPDDDDDPDPVVCVVPVDPDPLLNQKTKGFDPVAQAPGKIWIAGNDFDQELVPDDLVPDPPVPPPPPVVPPPPDPDDSCPSLSNLVSSVVVLVVVLVVDPDPLQSVQKFKWTFDAWADDDDPDIDRGLDPGRGYIMIIHTGRPDPVVVVQQPDPSTTDGSVNSNVVSVVD

Radius of gyration: 21.06 Å; Cα contacts (8 Å, |Δi|>4): 261; chains: 1; bounding box: 60×63×46 Å

pLDDT: mean 76.55, std 17.38, range [38.94, 96.31]